Protein AF-A0A6P0NC32-F1 (afdb_monomer)

pLDDT: mean 87.85, std 11.28, range [32.69, 97.44]

Secondary structure (DSSP, 8-state):
-----HHHHTT--TT--HHHHHHHHHHHHHHH-TTS-STT--HHHHHHHHHHHHHHSSHHHHHHHHHHHHHHHHHHHHHHHHHHHHHHHHHHHHHHHHHHHHHHHHHHHIIIIIHHHHHHHHHHHTTHHHHHHHHHH-TT-HHHHHHHHHHHHHHHHHHHHHHHHHTTSPPPGGGHHHHHHHHHHHHHHHHHHHHHHHHHHTT-----

Structure (mmCIF, N/CA/C/O backbone):
data_AF-A0A6P0NC32-F1
#
_entry.id   AF-A0A6P0NC32-F1
#
loop_
_atom_site.group_PDB
_atom_site.id
_atom_site.type_symbol
_atom_site.label_atom_id
_atom_site.label_alt_id
_atom_site.label_comp_id
_atom_site.label_asym_id
_atom_site.label_entity_id
_atom_site.label_seq_id
_atom_site.pdbx_PDB_ins_code
_atom_site.Cartn_x
_atom_site.Cartn_y
_atom_site.Cartn_z
_atom_site.occupancy
_atom_site.B_iso_or_equiv
_atom_site.auth_seq_id
_atom_site.auth_comp_id
_atom_site.auth_asym_id
_atom_site.auth_atom_id
_atom_site.pdbx_PDB_model_num
ATOM 1 N N . MET A 1 1 ? -25.858 7.854 42.011 1.00 32.69 1 MET A N 1
ATOM 2 C CA . MET A 1 1 ? -26.405 7.399 43.305 1.00 32.69 1 MET A CA 1
ATOM 3 C C . MET A 1 1 ? -26.522 5.893 43.208 1.00 32.69 1 MET A C 1
ATOM 5 O O . MET A 1 1 ? -26.995 5.434 42.179 1.00 32.69 1 MET A O 1
ATOM 9 N N . SER A 1 2 ? -25.942 5.134 44.140 1.00 35.12 2 SER A N 1
ATOM 10 C CA . SER A 1 2 ? -25.911 3.674 44.015 1.00 35.12 2 SER A CA 1
ATOM 11 C C . SER A 1 2 ? -27.333 3.134 44.126 1.00 35.12 2 SER A C 1
ATOM 13 O O . SER A 1 2 ? -27.935 3.240 45.194 1.00 35.12 2 SER A O 1
ATOM 15 N N . ASP A 1 3 ? -27.859 2.563 43.043 1.00 49.50 3 ASP A N 1
ATOM 16 C CA . ASP A 1 3 ? -29.072 1.743 43.075 1.00 49.50 3 ASP A CA 1
ATOM 17 C C . ASP A 1 3 ? -28.758 0.455 43.845 1.00 49.50 3 ASP A C 1
ATOM 19 O O . ASP A 1 3 ? -28.533 -0.617 43.283 1.00 49.50 3 ASP A O 1
ATOM 23 N N . SER A 1 4 ? -28.646 0.589 45.165 1.00 62.03 4 SER A N 1
ATOM 24 C CA . SER A 1 4 ? -28.418 -0.517 46.079 1.00 62.03 4 SER A CA 1
ATOM 25 C C . SER A 1 4 ? -29.657 -1.399 46.055 1.00 62.03 4 SER A C 1
ATOM 27 O O . SER A 1 4 ? -30.745 -1.005 46.474 1.00 62.03 4 SER A O 1
ATOM 29 N N . ASN A 1 5 ? -29.489 -2.605 45.526 1.00 86.00 5 ASN A N 1
ATOM 30 C CA . ASN A 1 5 ? -30.523 -3.630 45.499 1.00 86.00 5 ASN A CA 1
ATOM 31 C C . ASN A 1 5 ? -30.964 -3.961 46.940 1.00 86.00 5 ASN A C 1
ATOM 33 O O . ASN A 1 5 ? -30.108 -4.073 47.812 1.00 86.00 5 ASN A O 1
ATOM 37 N N . HIS A 1 6 ? -32.256 -4.199 47.202 1.00 90.94 6 HIS A N 1
ATOM 38 C CA . HIS A 1 6 ? -32.744 -4.573 48.539 1.00 90.94 6 HIS A CA 1
ATOM 39 C C . HIS A 1 6 ? -32.005 -5.788 49.127 1.00 90.94 6 HIS A C 1
ATOM 41 O O . HIS A 1 6 ? -31.781 -5.850 50.336 1.00 90.94 6 HIS A O 1
ATOM 47 N N . TYR A 1 7 ? -31.563 -6.723 48.279 1.00 92.88 7 TYR A N 1
ATOM 48 C CA . TYR A 1 7 ? -30.723 -7.848 48.700 1.00 92.88 7 TYR A CA 1
ATOM 49 C C . TYR A 1 7 ? -29.328 -7.398 49.162 1.00 92.88 7 TYR A C 1
ATOM 51 O O . TYR A 1 7 ? -28.837 -7.877 50.178 1.00 92.88 7 TYR A O 1
ATOM 59 N N . GLN A 1 8 ? -28.714 -6.432 48.471 1.00 92.19 8 GLN A N 1
ATOM 60 C CA . GLN A 1 8 ? -27.430 -5.841 48.872 1.00 92.19 8 GLN A CA 1
ATOM 61 C C . GLN A 1 8 ? -27.578 -4.992 50.140 1.00 92.19 8 GLN A C 1
ATOM 63 O O . GLN A 1 8 ? -26.720 -5.049 51.012 1.00 92.19 8 GLN A O 1
ATOM 68 N N . THR A 1 9 ? -28.684 -4.255 50.284 1.00 92.25 9 THR A N 1
ATOM 69 C CA . THR A 1 9 ? -28.994 -3.472 51.491 1.00 92.25 9 THR A CA 1
ATOM 70 C C . THR A 1 9 ? -29.139 -4.353 52.732 1.00 92.25 9 THR A C 1
ATOM 72 O O . THR A 1 9 ? -28.713 -3.961 53.815 1.00 92.25 9 THR A O 1
ATOM 75 N N . LEU A 1 10 ? -29.722 -5.548 52.586 1.00 92.75 10 LEU A N 1
ATOM 76 C CA . LEU A 1 10 ? -29.801 -6.540 53.662 1.00 92.75 10 LEU A CA 1
ATOM 77 C C . LEU A 1 10 ? -28.565 -7.445 53.759 1.00 92.75 10 LEU A C 1
ATOM 79 O O . LEU A 1 10 ? -28.517 -8.278 54.660 1.00 92.75 10 LEU A O 1
ATOM 83 N N . ASP A 1 11 ? -27.578 -7.275 52.878 1.00 91.75 11 ASP A N 1
ATOM 84 C CA . ASP A 1 11 ? -26.374 -8.106 52.805 1.00 91.75 11 ASP A CA 1
ATOM 85 C C . ASP A 1 11 ? -26.703 -9.611 52.717 1.00 91.75 11 ASP A C 1
ATOM 87 O O . ASP A 1 11 ? -26.240 -10.445 53.499 1.00 91.75 11 ASP A O 1
ATOM 91 N N . VAL A 1 12 ? -27.599 -9.951 51.788 1.00 93.88 12 VAL A N 1
ATOM 92 C CA . VAL A 1 12 ? -28.071 -11.317 51.539 1.00 93.88 12 VAL A CA 1
ATOM 93 C C . VAL A 1 12 ? -28.041 -11.650 50.052 1.00 93.88 12 VAL A C 1
ATOM 95 O O . VAL A 1 12 ? -28.160 -10.784 49.185 1.00 93.88 12 VAL A O 1
ATOM 98 N N . HIS A 1 13 ? -27.926 -12.940 49.743 1.00 91.50 13 HIS A N 1
ATOM 99 C CA . HIS A 1 13 ? -28.007 -13.410 48.364 1.00 91.50 13 HIS A CA 1
ATOM 100 C C . HIS A 1 13 ? -29.439 -13.239 47.807 1.00 91.50 13 HIS A C 1
ATOM 102 O O . HIS A 1 13 ? -30.401 -13.442 48.550 1.00 91.50 13 HIS A O 1
ATOM 108 N N . PRO A 1 14 ? -29.635 -12.973 46.499 1.00 88.38 14 PRO A N 1
ATOM 109 C CA .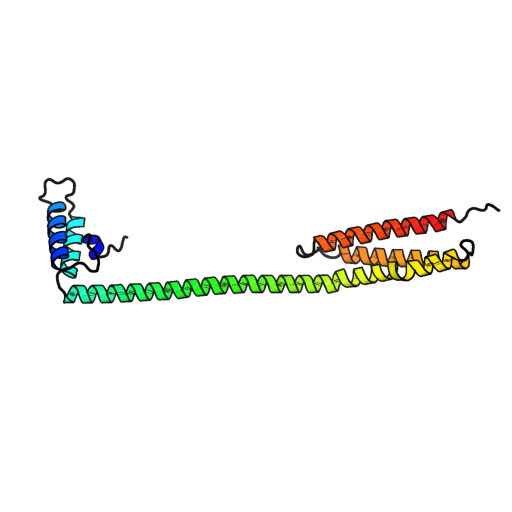 PRO A 1 14 ? -30.966 -12.953 45.871 1.00 88.38 14 PRO A CA 1
ATOM 110 C C . PRO A 1 14 ? -31.787 -14.240 46.061 1.00 88.38 14 PRO A C 1
ATOM 112 O O . PRO A 1 14 ? -33.016 -14.218 46.025 1.00 88.38 14 PRO A O 1
ATOM 115 N N . HIS A 1 15 ? -31.109 -15.365 46.309 1.00 88.75 15 HIS A N 1
ATOM 116 C CA . HIS A 1 15 ? -31.720 -16.669 46.609 1.00 88.75 15 HIS A CA 1
ATOM 117 C C . HIS A 1 15 ? -31.871 -16.959 48.110 1.00 88.75 15 HIS A C 1
ATOM 119 O O . HIS A 1 15 ? -32.223 -18.077 48.472 1.00 88.75 15 HIS A O 1
ATOM 125 N N . ALA A 1 16 ? -31.631 -15.978 48.985 1.00 91.69 16 ALA A N 1
ATOM 126 C CA . ALA A 1 16 ? -31.762 -16.155 50.426 1.00 91.69 16 ALA A CA 1
ATOM 127 C C . ALA A 1 16 ? -33.192 -16.552 50.815 1.00 91.69 16 ALA A C 1
ATOM 129 O O . ALA A 1 16 ? -34.184 -16.063 50.259 1.00 91.69 16 ALA A O 1
ATOM 130 N N . THR A 1 17 ? -33.298 -17.432 51.797 1.00 93.12 17 THR A N 1
ATOM 131 C CA . THR A 1 17 ? -34.558 -17.869 52.392 1.00 93.12 17 THR A CA 1
ATOM 132 C C . THR A 1 17 ? -35.173 -16.760 53.246 1.00 93.12 17 THR A C 1
ATOM 134 O O . THR A 1 17 ? -34.499 -15.839 53.713 1.00 93.12 17 THR A O 1
ATOM 137 N N . THR A 1 18 ? -36.476 -16.848 53.518 1.00 90.94 18 THR A N 1
ATOM 138 C CA . THR A 1 18 ? -37.168 -15.894 54.403 1.00 90.94 18 THR A CA 1
ATOM 139 C C . THR A 1 18 ? -36.556 -15.860 55.808 1.00 90.94 18 THR A C 1
ATOM 141 O O . THR A 1 18 ? -36.544 -14.813 56.458 1.00 90.94 18 THR A O 1
ATOM 144 N N . LEU A 1 19 ? -36.015 -16.992 56.276 1.00 92.12 19 LEU A N 1
ATOM 145 C CA . LEU A 1 19 ? -35.345 -17.091 57.570 1.00 92.12 19 LEU A CA 1
ATOM 146 C C . LEU A 1 19 ? -34.040 -16.283 57.586 1.00 92.12 19 LEU A C 1
ATOM 148 O O . LEU A 1 19 ? -33.824 -15.503 58.512 1.00 92.12 19 LEU A O 1
ATOM 152 N N . GLU A 1 20 ? -33.221 -16.411 56.544 1.00 93.12 20 GLU A N 1
ATOM 153 C CA . GLU A 1 20 ? -31.968 -15.661 56.388 1.00 93.12 20 GLU A CA 1
ATOM 154 C C . GLU A 1 20 ? -32.224 -14.156 56.256 1.00 93.12 20 GLU A C 1
ATOM 156 O O . GLU A 1 20 ? -31.571 -13.363 56.929 1.00 93.12 20 GLU A O 1
ATOM 161 N N . ILE A 1 21 ? -33.239 -13.755 55.483 1.00 94.75 21 ILE A N 1
ATOM 162 C CA . ILE A 1 21 ? -33.660 -12.348 55.351 1.00 94.75 21 ILE A CA 1
ATOM 163 C C . ILE A 1 21 ? -34.062 -11.772 56.717 1.00 94.75 21 ILE A C 1
ATOM 165 O O . ILE A 1 21 ? -33.651 -10.673 57.091 1.00 94.75 21 ILE A O 1
ATOM 169 N N . LYS A 1 22 ? -34.829 -12.533 57.508 1.00 93.75 22 LYS A N 1
ATOM 170 C CA . LYS A 1 22 ? -35.256 -12.126 58.855 1.00 93.75 22 LYS A CA 1
ATOM 171 C C . LYS A 1 22 ? -34.089 -12.040 59.838 1.00 93.75 22 LYS A C 1
ATOM 173 O O . LYS A 1 22 ? -34.065 -11.145 60.685 1.00 93.75 22 LYS A O 1
ATOM 178 N N . GLN A 1 23 ? -33.129 -12.958 59.752 1.00 94.75 23 GLN A N 1
ATOM 179 C CA . GLN A 1 23 ? -31.919 -12.929 60.574 1.00 94.75 23 GLN A CA 1
ATOM 180 C C . GLN A 1 23 ? -31.023 -11.738 60.217 1.00 94.75 23 GLN A C 1
ATOM 182 O O . GLN A 1 23 ? -30.575 -11.024 61.117 1.00 94.75 23 GLN A O 1
ATOM 187 N N . ALA A 1 24 ? -30.816 -11.484 58.924 1.00 94.31 24 ALA A N 1
ATOM 188 C CA . ALA A 1 24 ? -30.037 -10.357 58.432 1.00 94.31 24 ALA A CA 1
ATOM 189 C C . ALA A 1 24 ? -30.650 -9.018 58.859 1.00 94.31 24 ALA A C 1
ATOM 191 O O . ALA A 1 24 ? -29.948 -8.181 59.428 1.00 94.31 24 ALA A O 1
ATOM 192 N N . TYR A 1 25 ? -31.971 -8.864 58.719 1.00 95.31 25 TYR A N 1
ATOM 193 C CA . TYR A 1 25 ? -32.696 -7.695 59.213 1.00 95.31 25 TYR A CA 1
ATOM 194 C C . TYR A 1 25 ? -32.463 -7.459 60.708 1.00 95.31 25 TYR A C 1
ATOM 196 O O . TYR A 1 25 ? -32.070 -6.369 61.099 1.00 95.31 25 TYR A O 1
ATOM 204 N N . ARG A 1 26 ? -32.626 -8.483 61.559 1.00 93.44 26 ARG A N 1
ATOM 205 C CA . ARG A 1 26 ? -32.414 -8.348 63.014 1.00 93.44 26 ARG A CA 1
ATOM 206 C C . ARG A 1 26 ? -30.986 -7.924 63.360 1.00 93.44 26 ARG A C 1
ATOM 208 O O . ARG A 1 26 ? -30.787 -7.096 64.248 1.00 93.44 26 ARG A O 1
ATOM 215 N N . ARG A 1 27 ? -29.997 -8.488 62.661 1.00 92.88 27 ARG A N 1
ATOM 216 C CA . ARG A 1 27 ? -28.577 -8.164 62.840 1.00 92.88 27 ARG A CA 1
ATOM 217 C C . ARG A 1 27 ? -28.284 -6.712 62.463 1.00 92.88 27 ARG A C 1
ATOM 219 O O . ARG A 1 27 ? -27.646 -6.006 63.241 1.00 92.88 27 ARG A O 1
ATOM 226 N N . LEU A 1 28 ? -28.754 -6.273 61.297 1.00 91.88 28 LEU A N 1
ATOM 227 C CA . LEU A 1 28 ? -28.534 -4.916 60.793 1.00 91.88 28 LEU A CA 1
ATOM 228 C C . LEU A 1 28 ? -29.338 -3.887 61.592 1.00 91.88 28 LEU A C 1
ATOM 230 O O . LEU A 1 28 ? -28.798 -2.842 61.941 1.00 91.88 28 LEU A O 1
ATOM 234 N N . ALA A 1 29 ? -30.568 -4.217 61.986 1.00 90.62 29 ALA A N 1
ATOM 235 C CA . ALA A 1 29 ? -31.398 -3.353 62.811 1.00 90.62 29 ALA A CA 1
ATOM 236 C C . ALA A 1 29 ? -30.748 -3.062 64.165 1.00 90.62 29 ALA A C 1
ATOM 238 O O . ALA A 1 29 ? -30.647 -1.908 64.554 1.00 90.62 29 ALA A O 1
ATOM 239 N N . LYS A 1 30 ? -30.208 -4.083 64.844 1.00 88.50 30 LYS A N 1
ATOM 240 C CA . LYS A 1 30 ? -29.476 -3.903 66.109 1.00 88.50 30 LYS A CA 1
ATOM 241 C C . LYS A 1 30 ? -28.192 -3.080 65.945 1.00 88.50 30 LYS A C 1
ATOM 243 O O . LYS A 1 30 ? -27.790 -2.373 66.867 1.00 88.50 30 LYS A O 1
ATOM 248 N N . ARG A 1 31 ? -27.534 -3.196 64.788 1.00 87.06 31 ARG A N 1
ATOM 249 C CA . ARG A 1 31 ? -26.293 -2.476 64.479 1.00 87.06 31 ARG A CA 1
ATOM 250 C C . ARG A 1 31 ? -26.544 -0.987 64.220 1.00 87.06 31 ARG A C 1
ATOM 252 O O . ARG A 1 31 ? -25.794 -0.169 64.733 1.00 87.06 31 ARG A O 1
ATOM 259 N N . PHE A 1 32 ? -27.596 -0.662 63.469 1.00 88.88 32 PHE A N 1
ATOM 260 C CA . PHE A 1 32 ? -27.894 0.704 63.028 1.00 88.88 32 PHE A CA 1
ATOM 261 C C . PHE A 1 32 ? -28.925 1.442 63.899 1.00 88.88 32 PHE A C 1
ATOM 263 O O . PHE A 1 32 ? -29.202 2.607 63.629 1.00 88.88 32 PHE A O 1
ATOM 270 N N . HIS A 1 33 ? -29.499 0.801 64.925 1.00 84.25 33 HIS A N 1
ATOM 271 C CA . HIS A 1 33 ? -30.513 1.421 65.782 1.00 84.25 33 HIS A CA 1
ATOM 272 C C . HIS A 1 33 ? -29.978 2.697 66.463 1.00 84.25 33 HIS A C 1
ATOM 274 O O . HIS A 1 33 ? -28.892 2.642 67.044 1.00 84.25 33 HIS A O 1
ATOM 280 N N . PRO A 1 34 ? -30.737 3.812 66.468 1.00 80.56 34 PRO A N 1
ATOM 281 C CA . PRO A 1 34 ? -30.288 5.089 67.040 1.00 80.56 34 PRO A CA 1
ATOM 282 C C . PRO A 1 34 ? -30.061 5.033 68.558 1.00 80.56 34 PRO A C 1
ATOM 284 O O . PRO A 1 34 ? -29.284 5.810 69.092 1.00 80.56 34 PRO A O 1
ATOM 287 N N . ASP A 1 35 ? -30.706 4.083 69.239 1.00 80.56 35 ASP A N 1
ATOM 288 C CA . ASP A 1 35 ? -30.553 3.824 70.683 1.00 80.56 35 ASP A CA 1
ATOM 289 C C . ASP A 1 35 ? -29.401 2.844 71.008 1.00 80.56 35 ASP A C 1
ATOM 291 O O . ASP A 1 35 ? -29.254 2.354 72.124 1.00 80.56 35 ASP A O 1
ATOM 295 N N . SER A 1 36 ? -28.601 2.467 70.008 1.00 75.19 36 SER A N 1
ATOM 296 C CA . SER A 1 36 ? -27.418 1.630 70.204 1.00 75.19 36 SER A CA 1
ATOM 297 C C . SER A 1 36 ? -26.220 2.532 70.501 1.00 75.19 36 SER A C 1
ATOM 299 O O . SER A 1 36 ? -25.880 3.374 69.676 1.00 75.19 36 SER A O 1
ATOM 301 N N . ASN A 1 37 ? -25.506 2.317 71.615 1.00 66.88 37 ASN A N 1
ATOM 302 C CA . ASN A 1 37 ? -24.218 2.978 71.923 1.00 66.88 37 ASN A CA 1
ATOM 303 C C . ASN A 1 37 ? -23.068 2.496 71.001 1.00 66.88 37 ASN A C 1
ATOM 305 O O . ASN A 1 37 ? -21.925 2.330 71.427 1.00 66.88 37 ASN A O 1
ATOM 309 N N . SER A 1 38 ? -23.374 2.191 69.739 1.00 72.81 38 SER A N 1
ATOM 310 C CA . SER A 1 38 ? -22.436 1.698 68.742 1.00 72.81 38 SER A CA 1
ATOM 311 C C . SER A 1 38 ? -21.953 2.851 67.861 1.00 72.81 38 SER A C 1
ATOM 313 O O . SER A 1 38 ? -22.783 3.611 67.366 1.00 72.81 38 SER A O 1
ATOM 315 N N . PRO A 1 39 ? -20.652 2.922 67.524 1.00 74.06 39 PRO A N 1
ATOM 316 C CA . PRO A 1 39 ? -20.139 3.879 66.536 1.00 74.06 39 PRO A CA 1
ATOM 317 C C . PRO A 1 39 ? -20.703 3.653 65.121 1.00 74.06 39 PRO A C 1
ATOM 319 O O . PRO A 1 39 ? -20.395 4.404 64.205 1.00 74.06 39 PRO A O 1
ATOM 322 N N . THR A 1 40 ? -21.497 2.594 64.929 1.00 76.44 40 THR A N 1
ATOM 323 C CA . THR A 1 40 ? -22.160 2.262 63.666 1.00 76.44 40 THR A CA 1
ATOM 324 C C . THR A 1 40 ? -23.638 2.644 63.621 1.00 76.44 40 THR A C 1
ATOM 326 O O . THR A 1 40 ? -24.275 2.317 62.630 1.00 76.44 40 THR A O 1
ATOM 329 N N . ALA A 1 41 ? -24.190 3.312 64.642 1.00 80.38 41 ALA A N 1
ATOM 330 C CA . ALA A 1 41 ? -25.562 3.819 64.603 1.00 80.38 41 ALA A CA 1
ATOM 331 C C . ALA A 1 41 ? -25.737 4.816 63.442 1.00 80.38 41 ALA A C 1
ATOM 333 O O . ALA A 1 41 ? -24.959 5.758 63.302 1.00 80.38 41 ALA A O 1
ATOM 334 N N . ASP A 1 42 ? -26.734 4.581 62.587 1.00 87.12 42 ASP A N 1
ATOM 335 C CA . ASP A 1 42 ? -26.929 5.336 61.346 1.00 87.12 42 ASP A CA 1
ATOM 336 C C . ASP A 1 42 ? -28.414 5.309 60.958 1.00 87.12 42 ASP A C 1
ATOM 338 O O . ASP A 1 42 ? -28.952 4.286 60.512 1.00 87.12 42 ASP A O 1
ATOM 342 N N . THR A 1 43 ? -29.079 6.450 61.157 1.00 85.75 43 THR A N 1
ATOM 343 C CA . THR A 1 43 ? -30.516 6.619 60.910 1.00 85.75 43 THR A CA 1
ATOM 344 C C . THR A 1 43 ? -30.872 6.440 59.431 1.00 85.75 43 THR A C 1
ATOM 346 O O . THR A 1 43 ? -31.937 5.916 59.108 1.00 85.75 43 THR A O 1
ATOM 349 N N . GLU A 1 44 ? -29.991 6.814 58.506 1.00 86.38 44 GLU A N 1
ATOM 350 C CA . GLU A 1 44 ? -30.263 6.671 57.073 1.00 86.38 44 GLU A CA 1
ATOM 351 C C . GLU A 1 44 ? -30.174 5.204 56.648 1.00 86.38 44 GLU A C 1
ATOM 353 O O . GLU A 1 44 ? -31.037 4.700 55.921 1.00 86.38 44 GLU A O 1
ATOM 358 N N . LYS A 1 45 ? -29.183 4.469 57.166 1.00 86.56 45 LYS A N 1
ATOM 359 C CA . LYS A 1 45 ? -29.044 3.034 56.881 1.00 86.56 45 LYS A CA 1
ATOM 360 C C . LYS A 1 45 ? -30.168 2.204 57.472 1.00 86.56 45 LYS A C 1
ATOM 362 O O . LYS A 1 45 ? -30.636 1.285 56.803 1.00 86.56 45 LYS A O 1
ATOM 367 N N . ILE A 1 46 ? -30.636 2.507 58.685 1.00 89.75 46 ILE A N 1
ATOM 368 C CA . ILE A 1 46 ? -31.768 1.766 59.259 1.00 89.75 46 ILE A CA 1
ATOM 369 C C . ILE A 1 46 ? -33.051 1.984 58.448 1.00 89.75 46 ILE A C 1
ATOM 371 O O . ILE A 1 46 ? -33.796 1.030 58.233 1.00 89.75 46 ILE A O 1
ATOM 375 N N . ILE A 1 47 ? -33.276 3.192 57.916 1.00 89.69 47 ILE A N 1
ATOM 376 C CA . ILE A 1 47 ? -34.407 3.469 57.018 1.00 89.69 47 I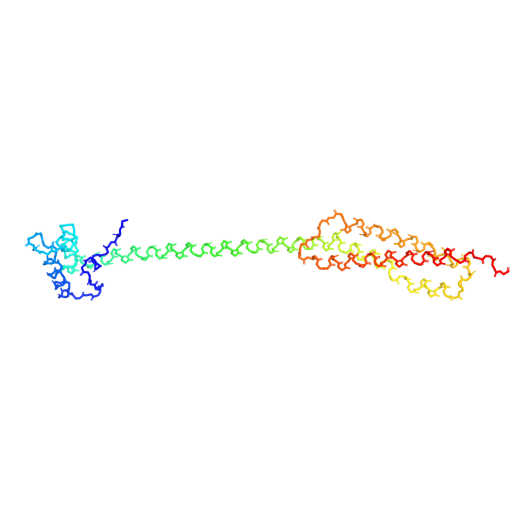LE A CA 1
ATOM 377 C C . ILE A 1 47 ? -34.313 2.598 55.756 1.00 89.69 47 ILE A C 1
ATOM 379 O O . ILE A 1 47 ? -35.296 1.959 55.377 1.00 89.69 47 ILE A O 1
ATOM 383 N N . GLN A 1 48 ? -33.129 2.495 55.144 1.00 90.75 48 GLN A N 1
ATOM 384 C CA . GLN A 1 48 ? -32.910 1.644 53.967 1.00 90.75 48 GLN A CA 1
ATOM 385 C C . GLN A 1 48 ? -33.099 0.149 54.276 1.00 90.75 48 GLN A C 1
ATOM 387 O O . GLN A 1 48 ? -33.727 -0.571 53.499 1.00 90.75 48 GLN A O 1
ATOM 392 N N . VAL A 1 49 ? -32.596 -0.322 55.421 1.00 92.88 49 VAL A N 1
ATOM 393 C CA . VAL A 1 49 ? -32.745 -1.708 55.900 1.00 92.88 49 VAL A CA 1
ATOM 394 C C . VAL A 1 49 ? -34.216 -2.050 56.145 1.00 92.88 49 VAL A C 1
ATOM 396 O O . VAL A 1 49 ? -34.673 -3.119 55.735 1.00 92.88 49 VAL A O 1
ATOM 399 N N . ASN A 1 50 ? -34.973 -1.139 56.761 1.00 92.56 50 ASN A N 1
ATOM 400 C CA . ASN A 1 50 ? -36.407 -1.302 56.992 1.00 92.56 50 ASN A CA 1
ATOM 401 C C . ASN A 1 50 ? -37.170 -1.394 55.667 1.00 92.56 50 ASN A C 1
ATOM 403 O O . ASN A 1 50 ? -37.938 -2.336 55.478 1.00 92.56 50 ASN A O 1
ATOM 407 N N . ALA A 1 51 ? -36.905 -0.478 54.731 1.00 91.50 51 ALA A N 1
ATOM 408 C CA . ALA A 1 51 ? -37.531 -0.479 53.410 1.00 91.50 51 ALA A CA 1
ATOM 409 C C . ALA A 1 51 ? -37.222 -1.767 52.621 1.00 91.50 51 ALA A C 1
ATOM 411 O O . ALA A 1 51 ? -38.118 -2.376 52.034 1.00 91.50 51 ALA A O 1
ATOM 412 N N . ALA A 1 52 ? -35.970 -2.237 52.654 1.00 93.25 52 ALA A N 1
ATOM 413 C CA . ALA A 1 52 ? -35.572 -3.484 52.006 1.00 93.25 52 ALA A CA 1
ATOM 414 C C . ALA A 1 52 ? -36.266 -4.708 52.627 1.00 93.25 52 ALA A C 1
ATOM 416 O O . ALA A 1 52 ? -36.756 -5.581 51.907 1.00 93.25 52 ALA A O 1
ATOM 417 N N . TYR A 1 53 ? -36.365 -4.769 53.957 1.00 94.62 53 TYR A N 1
ATOM 418 C CA . TYR A 1 53 ? -37.068 -5.851 54.646 1.00 94.62 53 TYR A CA 1
ATOM 419 C C . TYR A 1 53 ? -38.575 -5.840 54.366 1.00 94.62 53 TYR A C 1
ATOM 421 O O . TYR A 1 53 ? -39.171 -6.900 54.183 1.00 94.62 53 TYR A O 1
ATOM 429 N N . GLU A 1 54 ? -39.199 -4.668 54.267 1.00 93.06 54 GLU A N 1
ATOM 430 C CA . GLU A 1 54 ? -40.624 -4.530 53.955 1.00 93.06 54 GLU A CA 1
ATOM 431 C C . GLU A 1 54 ? -40.990 -5.175 52.607 1.00 93.06 54 GLU A C 1
ATOM 433 O O . GLU A 1 54 ? -42.034 -5.817 52.464 1.00 93.06 54 GLU A O 1
ATOM 438 N N . VAL A 1 55 ? -40.095 -5.043 51.626 1.00 92.38 55 VAL A N 1
ATOM 439 C CA . VAL A 1 55 ? -40.254 -5.610 50.283 1.00 92.38 55 VAL A CA 1
ATOM 440 C C . VAL A 1 55 ? -39.887 -7.096 50.246 1.00 92.38 55 VAL A C 1
ATOM 442 O O . VAL A 1 55 ? -40.622 -7.884 49.654 1.00 92.38 55 VAL A O 1
ATOM 445 N N . LEU A 1 56 ? -38.785 -7.499 50.889 1.00 93.69 56 LEU A N 1
ATOM 446 C CA . LEU A 1 56 ? -38.245 -8.863 50.786 1.00 93.69 56 LEU A CA 1
ATOM 447 C C . LEU A 1 56 ? -38.866 -9.877 51.760 1.00 93.69 56 LEU A C 1
ATOM 449 O O . LEU A 1 56 ? -38.767 -11.083 51.528 1.00 93.69 56 LEU A O 1
ATOM 453 N N . SER A 1 57 ? -39.496 -9.422 52.845 1.00 91.81 57 SER A N 1
ATOM 454 C CA . SER A 1 57 ? -40.100 -10.305 53.856 1.00 91.81 57 SER A CA 1
ATOM 455 C C . SER A 1 57 ? -41.415 -10.947 53.405 1.00 91.81 57 SER A C 1
ATOM 457 O O . SER A 1 57 ? -41.739 -12.049 53.850 1.00 91.81 57 SER A O 1
ATOM 459 N N . ASN A 1 58 ? -42.165 -10.286 52.517 1.00 92.38 58 ASN A N 1
ATOM 460 C CA . ASN A 1 58 ? -43.430 -10.786 51.989 1.00 92.38 58 ASN A CA 1
ATOM 461 C C . ASN A 1 58 ? -43.209 -11.493 50.631 1.00 92.38 58 ASN A C 1
ATOM 463 O O . ASN A 1 58 ? -42.692 -10.860 49.708 1.00 92.38 58 ASN A O 1
ATOM 467 N N . PRO A 1 59 ? -43.635 -12.763 50.463 1.00 90.50 59 PRO A N 1
ATOM 468 C CA . PRO A 1 59 ? -43.437 -13.516 49.221 1.00 90.50 59 PRO A CA 1
ATOM 469 C C . PRO A 1 59 ? -44.012 -12.856 47.956 1.00 90.50 59 PRO A C 1
ATOM 471 O O . PRO A 1 59 ? -43.360 -12.878 46.913 1.00 90.50 59 PRO A O 1
ATOM 474 N N . GLU A 1 60 ? -45.197 -12.245 48.036 1.00 92.25 60 GLU A N 1
ATOM 475 C CA . GLU A 1 60 ? -45.861 -11.568 46.908 1.00 92.25 60 GLU A CA 1
ATOM 476 C C . GLU A 1 60 ? -45.095 -10.302 46.492 1.00 92.25 60 GLU A C 1
ATOM 478 O O . GLU A 1 60 ? -44.831 -10.065 45.306 1.00 92.25 60 GLU A O 1
ATOM 483 N N . ARG A 1 61 ? -44.670 -9.502 47.482 1.00 91.88 61 ARG A N 1
ATOM 484 C CA . ARG A 1 61 ? -43.888 -8.275 47.250 1.00 91.88 61 ARG A CA 1
ATOM 485 C C . ARG A 1 61 ? -42.500 -8.589 46.706 1.00 91.88 61 ARG A C 1
ATOM 487 O O . ARG A 1 61 ? -42.074 -7.942 45.751 1.00 91.88 61 ARG A O 1
ATOM 494 N N . ARG A 1 62 ? -41.839 -9.614 47.250 1.00 93.00 62 ARG A N 1
ATOM 495 C CA . ARG A 1 62 ? -40.545 -10.108 46.768 1.00 93.00 62 ARG A CA 1
ATOM 496 C C . ARG A 1 62 ? -40.643 -10.587 45.323 1.00 93.00 62 ARG A C 1
ATOM 498 O O . ARG A 1 62 ? -39.851 -10.156 44.495 1.00 93.00 62 ARG A O 1
ATOM 505 N N . ARG A 1 63 ? -41.659 -11.392 44.993 1.00 91.56 63 ARG A N 1
ATOM 506 C CA . ARG A 1 63 ? -41.891 -11.859 43.618 1.00 91.56 63 ARG A CA 1
ATOM 507 C C . ARG A 1 63 ? -42.073 -10.690 42.650 1.00 91.56 63 ARG A C 1
ATOM 509 O O . ARG A 1 63 ? -41.454 -10.671 41.592 1.00 91.56 63 ARG A O 1
ATOM 516 N N . SER A 1 64 ? -42.887 -9.706 43.026 1.00 91.69 64 SER A N 1
ATOM 517 C CA . SER A 1 64 ? -43.126 -8.510 42.207 1.00 91.69 64 SER A CA 1
ATOM 518 C C . SER A 1 64 ? -41.857 -7.669 42.021 1.00 91.69 64 SER A C 1
ATOM 520 O O . SER A 1 64 ? -41.616 -7.130 40.940 1.00 91.69 64 SER A O 1
ATOM 522 N N . TYR A 1 65 ? -41.035 -7.558 43.067 1.00 90.88 65 TYR A N 1
ATOM 523 C CA . TYR A 1 65 ? -39.737 -6.888 43.020 1.00 90.88 65 TYR A CA 1
ATOM 524 C C . TYR A 1 65 ? -38.760 -7.605 42.078 1.00 90.88 65 TYR A C 1
ATOM 526 O O . TYR A 1 65 ? -38.194 -6.972 41.186 1.00 90.88 65 TYR A O 1
ATOM 534 N N . ASP A 1 66 ? -38.629 -8.925 42.218 1.00 91.19 66 ASP A N 1
ATOM 535 C CA . ASP A 1 66 ? -37.740 -9.753 41.399 1.00 91.19 66 ASP A CA 1
ATOM 536 C C . ASP A 1 66 ? -38.139 -9.719 39.915 1.00 91.19 66 ASP A C 1
ATOM 538 O O . ASP A 1 66 ? -37.280 -9.572 39.046 1.00 91.19 66 ASP A O 1
ATOM 542 N N . GLN A 1 67 ? -39.442 -9.773 39.614 1.00 89.69 67 GLN A N 1
ATOM 543 C CA . GLN A 1 67 ? -39.961 -9.668 38.245 1.00 89.69 67 GLN A CA 1
ATOM 544 C C . GLN A 1 67 ? -39.595 -8.334 37.587 1.00 89.69 67 GLN A C 1
ATOM 546 O O . GLN A 1 67 ? -39.082 -8.320 36.468 1.00 89.69 67 GLN A O 1
ATOM 551 N N . LYS A 1 68 ? -39.818 -7.210 38.282 1.00 88.50 68 LYS A N 1
ATOM 552 C CA . LYS A 1 68 ? -39.448 -5.882 37.769 1.00 88.50 68 LYS A CA 1
ATOM 553 C C . LYS A 1 68 ? -37.944 -5.788 37.541 1.00 88.50 68 LYS A C 1
ATOM 555 O O . LYS A 1 68 ? -37.513 -5.332 36.487 1.00 88.50 68 LYS A O 1
ATOM 560 N N . ARG A 1 69 ? -37.146 -6.250 38.507 1.00 88.38 69 ARG A N 1
ATOM 561 C CA . ARG A 1 69 ? -35.684 -6.229 38.425 1.00 88.38 69 ARG A CA 1
ATOM 562 C C . ARG A 1 69 ? -35.164 -7.023 37.225 1.00 88.38 69 ARG A C 1
ATOM 564 O O . ARG A 1 69 ? -34.317 -6.511 36.500 1.00 88.38 69 ARG A O 1
ATOM 571 N N . ASN A 1 70 ? -35.689 -8.225 36.992 1.00 86.75 70 ASN A N 1
ATOM 572 C CA . ASN A 1 70 ? -35.299 -9.044 35.844 1.00 86.75 70 ASN A CA 1
ATOM 573 C C . ASN A 1 70 ? -35.689 -8.378 34.519 1.00 86.75 70 ASN A C 1
ATOM 575 O O . ASN A 1 70 ? -34.856 -8.293 33.628 1.00 86.75 70 ASN A O 1
ATOM 579 N N . TYR A 1 71 ? -36.892 -7.804 34.422 1.00 85.50 71 TYR A N 1
ATOM 580 C CA . TYR A 1 71 ? -37.321 -7.077 33.222 1.00 85.50 71 TYR A CA 1
ATOM 581 C C . TYR A 1 71 ? -36.402 -5.888 32.883 1.00 85.50 71 TYR A C 1
ATOM 583 O O . TYR A 1 71 ? -36.025 -5.690 31.724 1.00 85.50 71 TYR A O 1
ATOM 591 N N . PHE A 1 72 ? -36.008 -5.100 33.890 1.00 83.69 72 PHE A N 1
ATOM 592 C CA . PHE A 1 72 ? -35.047 -4.010 33.700 1.00 83.69 72 PHE A CA 1
ATOM 593 C C . PHE A 1 72 ? -33.669 -4.530 33.287 1.00 83.69 72 PHE A C 1
ATOM 595 O O . PHE A 1 72 ? -33.046 -3.958 32.393 1.00 83.69 72 PHE A O 1
ATOM 602 N N . GLN A 1 73 ? -33.203 -5.617 33.902 1.00 82.19 73 GLN A N 1
ATOM 603 C CA . GLN A 1 73 ? -31.907 -6.205 33.587 1.00 82.19 73 GLN A CA 1
ATOM 604 C C . GLN A 1 73 ? -31.867 -6.771 32.161 1.00 82.19 73 GLN A C 1
ATOM 606 O O . GLN A 1 73 ? -30.950 -6.438 31.411 1.00 82.19 73 GLN A O 1
ATOM 611 N N . ASP A 1 74 ? -32.901 -7.500 31.741 1.00 82.19 74 ASP A N 1
ATOM 612 C CA . ASP A 1 74 ? -33.036 -8.004 30.372 1.00 82.19 74 ASP A CA 1
ATOM 613 C C . ASP A 1 74 ? -33.056 -6.853 29.359 1.00 82.19 74 ASP A C 1
ATOM 615 O O . ASP A 1 74 ? -32.344 -6.891 28.353 1.00 82.19 74 ASP A O 1
ATOM 619 N N . SER A 1 75 ? -33.812 -5.787 29.638 1.00 81.75 75 SER A N 1
ATOM 620 C CA . SER A 1 75 ? -33.897 -4.610 28.762 1.00 81.75 75 SER A CA 1
ATOM 621 C C . SER A 1 75 ? -32.540 -3.910 28.595 1.00 81.75 75 SER A C 1
ATOM 623 O O . SER A 1 75 ? -32.159 -3.539 27.481 1.00 81.75 75 SER A O 1
ATOM 625 N N . LEU A 1 76 ? -31.778 -3.768 29.684 1.00 80.19 76 LEU A N 1
ATOM 626 C CA . LEU A 1 76 ? -30.431 -3.192 29.665 1.00 80.19 76 LEU A CA 1
ATOM 627 C C . LEU A 1 76 ? -29.440 -4.081 28.904 1.00 80.19 76 LEU A C 1
ATOM 629 O O . LEU A 1 76 ? -28.628 -3.575 28.126 1.00 80.19 76 LEU A O 1
ATOM 633 N N . GLU A 1 77 ? -29.514 -5.401 29.078 1.00 77.12 77 GLU A N 1
ATOM 634 C CA . GLU A 1 77 ? -28.672 -6.356 28.353 1.00 77.12 77 GLU A CA 1
ATOM 635 C C . GLU A 1 77 ? -28.957 -6.353 26.847 1.00 77.12 77 GLU A C 1
ATOM 637 O O . GLU A 1 77 ? -28.021 -6.350 26.040 1.00 77.12 77 GLU A O 1
ATOM 642 N N . HIS A 1 78 ? -30.231 -6.283 26.450 1.00 76.19 78 HIS A N 1
ATOM 643 C CA . HIS A 1 78 ? -30.631 -6.186 25.045 1.00 76.19 78 HIS A CA 1
ATOM 644 C C . HIS A 1 78 ? -30.123 -4.886 24.412 1.00 76.19 78 HIS A C 1
ATOM 646 O O . HIS A 1 78 ? -29.542 -4.920 23.323 1.00 76.19 78 HIS A O 1
ATOM 652 N N . HIS A 1 79 ? -30.257 -3.758 25.114 1.00 77.44 79 HIS A N 1
ATOM 653 C CA . HIS A 1 79 ? -29.743 -2.470 24.653 1.00 77.44 79 HIS A CA 1
ATOM 654 C C . HIS A 1 79 ? -28.213 -2.486 24.498 1.00 77.44 79 HIS A C 1
ATOM 656 O O . HIS A 1 79 ? -27.684 -2.105 23.453 1.00 77.44 79 HIS A O 1
ATOM 662 N N . ASN A 1 80 ? -27.490 -3.026 25.484 1.00 77.19 80 ASN A N 1
ATOM 663 C CA . ASN A 1 80 ? -26.034 -3.171 25.414 1.00 77.19 80 ASN A CA 1
ATOM 664 C C . ASN A 1 80 ? -25.587 -4.098 24.277 1.00 77.19 80 ASN A C 1
ATOM 666 O O . ASN A 1 80 ? -24.600 -3.817 23.594 1.00 77.19 80 ASN A O 1
ATOM 670 N N . ARG A 1 81 ? -26.301 -5.202 24.028 1.00 74.38 81 ARG A N 1
ATOM 671 C CA . ARG A 1 81 ? -25.996 -6.113 22.916 1.00 74.38 81 ARG A CA 1
ATOM 672 C C . ARG A 1 81 ? -26.179 -5.421 21.561 1.00 74.38 81 ARG A C 1
ATOM 674 O O . ARG A 1 81 ? -25.325 -5.572 20.684 1.00 74.38 81 ARG A O 1
ATOM 681 N N . GLN A 1 82 ? -27.238 -4.630 21.393 1.00 76.44 82 GLN A N 1
ATOM 682 C CA . GLN A 1 82 ? -27.472 -3.844 20.176 1.00 76.44 82 GLN A CA 1
ATOM 683 C C . GLN A 1 82 ? -26.390 -2.774 19.969 1.00 76.44 82 GLN A C 1
ATOM 685 O O . GLN A 1 82 ? -25.863 -2.632 18.867 1.00 76.44 82 GLN A O 1
ATOM 690 N N . GLN A 1 83 ? -25.971 -2.078 21.028 1.00 74.00 83 GLN A N 1
ATOM 691 C CA . GLN A 1 83 ? -24.890 -1.093 20.931 1.00 74.00 83 GLN A CA 1
ATOM 692 C C . GLN A 1 83 ? -23.538 -1.733 20.582 1.00 74.00 83 GLN A C 1
ATOM 694 O O . GLN A 1 83 ? -22.830 -1.244 19.700 1.00 74.00 83 GLN A O 1
ATOM 699 N N . ARG A 1 84 ? -23.184 -2.859 21.220 1.00 73.19 84 ARG A N 1
ATOM 700 C CA . ARG A 1 84 ? -21.929 -3.585 20.947 1.00 73.19 84 ARG A CA 1
ATOM 701 C C . ARG A 1 84 ? -21.872 -4.113 19.514 1.00 73.19 84 ARG A C 1
ATOM 703 O O . ARG A 1 84 ? -20.832 -4.007 18.867 1.00 73.19 84 ARG A O 1
ATOM 710 N N . THR A 1 85 ? -22.983 -4.647 19.008 1.00 76.25 85 THR A N 1
ATOM 711 C CA . THR A 1 85 ? -23.077 -5.137 17.622 1.00 76.25 85 THR A CA 1
ATOM 712 C C . THR A 1 85 ? -23.025 -3.996 16.608 1.00 76.25 85 THR A C 1
ATOM 714 O O . THR A 1 85 ? -22.269 -4.092 15.644 1.00 76.25 85 THR A O 1
ATOM 717 N N . ALA A 1 86 ? -23.716 -2.879 16.854 1.00 76.94 86 ALA A N 1
ATOM 718 C CA . ALA A 1 86 ? -23.639 -1.693 16.000 1.00 76.94 86 ALA A CA 1
ATOM 719 C C . ALA A 1 86 ? -22.224 -1.085 15.964 1.00 76.94 86 ALA A C 1
ATOM 721 O O . ALA A 1 86 ? -21.733 -0.713 14.898 1.00 76.94 86 ALA A O 1
ATOM 722 N N . HIS A 1 87 ? -21.535 -1.020 17.107 1.00 75.69 87 HIS A N 1
ATOM 723 C CA . HIS A 1 87 ? -20.151 -0.549 17.177 1.00 75.69 87 HIS A CA 1
ATOM 724 C C . HIS A 1 87 ? -19.204 -1.468 16.388 1.00 75.69 87 HIS A C 1
ATOM 726 O O . HIS A 1 87 ? -18.437 -0.986 15.556 1.00 75.69 87 HIS A O 1
ATOM 732 N N . ALA A 1 88 ? -19.303 -2.789 16.573 1.00 78.44 88 ALA A N 1
ATOM 733 C CA . ALA A 1 88 ? -18.509 -3.760 15.817 1.00 78.44 88 ALA A CA 1
ATOM 734 C C . ALA A 1 88 ? -18.766 -3.676 14.299 1.00 78.44 88 ALA A C 1
ATOM 736 O O . ALA A 1 88 ? -17.823 -3.694 13.508 1.00 78.44 88 ALA A O 1
ATOM 737 N N . GLN A 1 89 ? -20.027 -3.510 13.885 1.00 79.62 89 GLN A N 1
ATOM 738 C CA . GLN A 1 89 ? -20.393 -3.329 12.477 1.00 79.62 89 GLN A CA 1
ATOM 739 C C . GLN A 1 89 ? -19.809 -2.040 11.883 1.00 79.62 89 GLN A C 1
ATOM 741 O O . GLN A 1 89 ? -19.274 -2.079 10.776 1.00 79.62 89 GLN A O 1
ATOM 746 N N . ARG A 1 90 ? -19.850 -0.915 12.612 1.00 80.38 90 ARG A N 1
ATOM 747 C CA . ARG A 1 90 ? -19.243 0.355 12.169 1.00 80.38 90 ARG A CA 1
ATOM 748 C C . ARG A 1 90 ? -17.730 0.234 11.998 1.00 80.38 90 ARG A C 1
ATOM 750 O O . ARG A 1 90 ? -17.207 0.662 10.972 1.00 80.38 90 ARG A O 1
ATOM 757 N N . HIS A 1 91 ? -17.038 -0.390 12.954 1.00 75.00 91 HIS A N 1
ATOM 758 C CA . HIS A 1 91 ? -15.596 -0.655 12.845 1.00 75.00 91 HIS A CA 1
ATOM 759 C C . HIS A 1 91 ? -15.269 -1.497 11.610 1.00 75.00 91 HIS A C 1
ATOM 761 O O . HIS A 1 91 ? -14.399 -1.129 10.820 1.00 75.00 91 HIS A O 1
ATOM 767 N N . TYR A 1 92 ? -16.023 -2.573 11.380 1.00 78.12 92 TYR A N 1
ATOM 768 C CA . TYR A 1 92 ? -15.833 -3.428 10.209 1.00 78.12 92 TYR A CA 1
ATOM 769 C C . TYR A 1 92 ? -16.072 -2.679 8.886 1.00 78.12 92 TYR A C 1
ATOM 771 O O . TYR A 1 92 ? -15.288 -2.799 7.942 1.00 78.12 92 TYR A O 1
ATOM 779 N N . GLN A 1 93 ? -17.123 -1.857 8.814 1.00 78.06 93 GLN A N 1
ATOM 780 C CA . G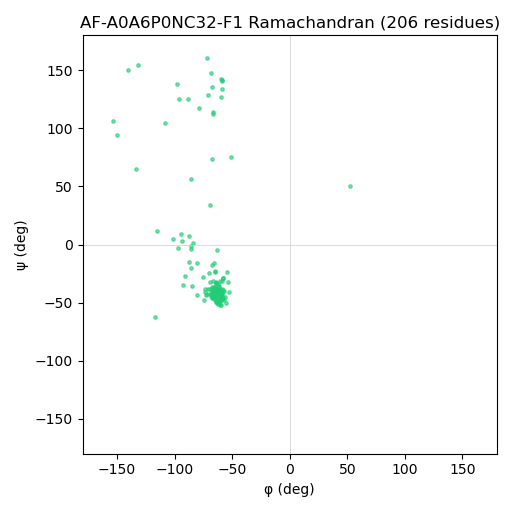LN A 1 93 ? -17.425 -1.041 7.635 1.00 78.06 93 GLN A CA 1
ATOM 781 C C . GLN A 1 93 ? -16.330 -0.005 7.351 1.00 78.06 93 GLN A C 1
ATOM 783 O O . GLN A 1 93 ? -15.909 0.120 6.200 1.00 78.06 93 GLN A O 1
ATOM 788 N N . HIS A 1 94 ? -15.823 0.687 8.377 1.00 76.56 94 HIS A N 1
ATOM 789 C CA . HIS A 1 94 ? -14.729 1.648 8.220 1.00 76.56 94 HIS A CA 1
ATOM 790 C C . HIS A 1 94 ? -13.442 0.985 7.715 1.00 76.56 94 HIS A C 1
ATOM 792 O O . HIS A 1 94 ? -12.840 1.482 6.761 1.00 76.56 94 HIS A O 1
ATOM 798 N N . HIS A 1 95 ? -13.045 -0.161 8.281 1.00 76.25 95 HIS A N 1
ATOM 799 C CA . HIS A 1 95 ? -11.866 -0.897 7.814 1.00 76.25 95 HIS A CA 1
ATOM 800 C C . HIS A 1 95 ? -12.025 -1.399 6.373 1.00 76.25 95 HIS A C 1
ATOM 802 O O . HIS A 1 95 ? -11.102 -1.258 5.570 1.00 76.25 95 HIS A O 1
ATOM 808 N N . ARG A 1 96 ? -13.210 -1.902 6.003 1.00 81.31 96 ARG A N 1
ATOM 809 C CA . ARG A 1 96 ? -13.493 -2.351 4.631 1.00 81.31 96 ARG A CA 1
ATOM 810 C C . ARG A 1 96 ? -13.464 -1.202 3.622 1.00 81.31 96 ARG A C 1
ATOM 812 O O . ARG A 1 96 ? -12.949 -1.371 2.520 1.00 81.31 96 ARG A O 1
ATOM 819 N N . GLN A 1 97 ? -14.015 -0.039 3.970 1.00 76.19 97 GLN A N 1
ATOM 820 C CA . GLN A 1 97 ? -13.965 1.143 3.104 1.00 76.19 97 GLN A CA 1
ATOM 821 C C . GLN A 1 97 ? -12.538 1.677 2.953 1.00 76.19 97 GLN A C 1
ATOM 823 O O . GLN A 1 97 ? -12.159 2.071 1.853 1.00 76.19 97 GLN A O 1
ATOM 828 N N . LYS A 1 98 ? -11.738 1.652 4.029 1.00 78.44 98 LYS A N 1
ATOM 829 C CA . LYS A 1 98 ? -10.318 2.015 3.977 1.00 78.44 98 LYS A CA 1
ATOM 830 C C . LYS A 1 98 ? -9.548 1.093 3.026 1.00 78.44 98 LYS A C 1
ATOM 832 O O . LYS A 1 98 ? -8.889 1.609 2.134 1.00 78.44 98 LYS A O 1
ATOM 837 N N . GLY A 1 99 ? -9.722 -0.228 3.141 1.00 80.69 99 GLY A N 1
ATOM 838 C CA . GLY A 1 99 ? -9.109 -1.204 2.228 1.00 80.69 99 GLY A CA 1
ATOM 839 C C . GLY A 1 99 ? -9.489 -0.972 0.763 1.00 80.69 99 GLY A C 1
ATOM 840 O O . GLY A 1 99 ? -8.614 -0.832 -0.078 1.00 80.69 99 GLY A O 1
ATOM 841 N N . LYS A 1 100 ? -10.784 -0.783 0.464 1.00 83.50 100 LYS A N 1
ATOM 842 C CA . LYS A 1 100 ? -11.241 -0.475 -0.906 1.00 83.50 100 LYS A CA 1
ATOM 843 C C . LYS A 1 100 ? -10.606 0.789 -1.493 1.00 83.50 100 LYS A C 1
ATOM 845 O O . LYS A 1 100 ? -10.314 0.823 -2.683 1.00 83.50 100 LYS A O 1
ATOM 850 N N . LYS A 1 101 ? -10.429 1.841 -0.684 1.00 84.94 101 LYS A N 1
ATOM 851 C CA . LYS A 1 101 ? -9.765 3.075 -1.132 1.00 84.94 101 LYS A CA 1
ATOM 852 C C . LYS A 1 101 ? -8.285 2.837 -1.419 1.00 84.94 101 LYS A C 1
ATOM 854 O O . LYS A 1 101 ? -7.790 3.340 -2.420 1.00 84.94 101 LYS A O 1
ATOM 859 N N . THR A 1 102 ? -7.607 2.071 -0.567 1.00 84.81 102 THR A N 1
ATOM 860 C CA . THR A 1 102 ? -6.203 1.696 -0.764 1.00 84.81 102 THR A CA 1
ATOM 861 C C . THR A 1 102 ? -6.017 0.868 -2.034 1.00 84.81 102 THR A C 1
ATOM 863 O O . THR A 1 102 ? -5.149 1.198 -2.836 1.00 84.81 102 THR A O 1
ATOM 866 N N . ASP A 1 103 ? -6.873 -0.126 -2.273 1.00 86.94 103 ASP A N 1
ATOM 867 C CA . ASP A 1 103 ? -6.820 -0.955 -3.483 1.00 86.94 103 ASP A CA 1
ATOM 868 C C . ASP A 1 103 ? -7.081 -0.129 -4.750 1.00 86.94 103 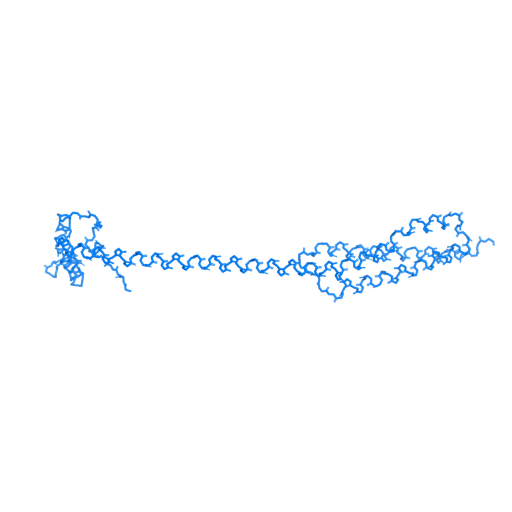ASP A C 1
ATOM 870 O O . ASP A 1 103 ? -6.382 -0.279 -5.750 1.00 86.94 103 ASP A O 1
ATOM 874 N N . ALA A 1 104 ? -8.047 0.796 -4.706 1.00 89.31 104 ALA A N 1
ATOM 875 C CA . ALA A 1 104 ? -8.321 1.695 -5.825 1.00 89.31 104 ALA A CA 1
ATOM 876 C C . ALA A 1 104 ? -7.143 2.642 -6.109 1.00 89.31 104 ALA A C 1
ATOM 878 O O . ALA A 1 104 ? -6.784 2.853 -7.265 1.00 89.31 104 ALA A O 1
ATOM 879 N N . GLN A 1 105 ? -6.520 3.187 -5.059 1.00 89.25 105 GLN A N 1
ATOM 880 C CA . GLN A 1 105 ? -5.336 4.037 -5.186 1.00 89.25 105 GLN A CA 1
ATOM 881 C C . GLN A 1 105 ? -4.147 3.263 -5.770 1.00 89.25 105 GLN A C 1
ATOM 883 O O . GLN A 1 105 ? -3.438 3.791 -6.625 1.00 89.25 105 GLN A O 1
ATOM 888 N N . LEU A 1 106 ? -3.948 2.013 -5.343 1.00 91.06 106 LEU A N 1
ATOM 889 C CA . LEU A 1 106 ? -2.926 1.125 -5.889 1.00 91.06 106 LEU A CA 1
ATOM 890 C C . LEU A 1 106 ? -3.167 0.846 -7.375 1.00 91.06 106 LEU A C 1
ATOM 892 O O . LEU A 1 106 ? -2.257 1.028 -8.179 1.00 91.06 106 LEU A O 1
ATOM 896 N N . GLY A 1 107 ? -4.386 0.445 -7.746 1.00 91.75 107 GLY A N 1
ATOM 897 C CA . GLY A 1 107 ? -4.739 0.170 -9.140 1.00 91.75 107 GLY A CA 1
ATOM 898 C C . GLY A 1 107 ? -4.541 1.390 -10.040 1.00 91.75 107 GLY A C 1
ATOM 899 O O . GLY A 1 107 ? -3.960 1.276 -11.117 1.00 91.75 107 GLY A O 1
ATOM 900 N N . TYR A 1 108 ? -4.939 2.571 -9.561 1.00 92.50 108 TYR A N 1
ATOM 901 C CA . TYR A 1 108 ? -4.708 3.826 -10.269 1.00 92.50 108 TYR A CA 1
ATOM 902 C C . TYR A 1 108 ? -3.214 4.109 -10.465 1.00 92.50 108 TYR A C 1
ATOM 904 O O . TYR A 1 108 ? -2.789 4.380 -11.584 1.00 92.50 108 TYR A O 1
ATOM 912 N N . TRP A 1 109 ? -2.399 3.999 -9.411 1.00 94.00 109 TRP A N 1
ATOM 913 C CA . TRP A 1 109 ? -0.955 4.227 -9.518 1.00 94.00 109 TRP A CA 1
ATOM 914 C C . TRP A 1 109 ? -0.282 3.226 -10.464 1.00 94.00 109 TRP A C 1
ATOM 916 O O . TRP A 1 109 ? 0.540 3.618 -11.290 1.00 94.00 109 TRP A O 1
ATOM 926 N N . LEU A 1 110 ? -0.672 1.948 -10.406 1.00 94.31 110 LEU A N 1
ATOM 927 C CA . LEU A 1 110 ? -0.146 0.929 -11.312 1.00 94.31 110 LEU A CA 1
ATOM 928 C C . LEU A 1 110 ? -0.437 1.278 -12.774 1.00 94.31 110 LEU A C 1
ATOM 930 O O . LEU A 1 110 ? 0.460 1.218 -13.608 1.00 94.31 110 LEU A O 1
ATOM 934 N N . GLN A 1 111 ? -1.669 1.677 -13.081 1.00 94.94 111 GLN A N 1
ATOM 935 C CA . GLN A 1 111 ? -2.077 1.975 -14.451 1.00 94.94 111 GLN A CA 1
ATOM 936 C C . GLN A 1 111 ? -1.503 3.296 -14.976 1.00 94.94 111 GLN A C 1
ATOM 938 O O . GLN A 1 111 ? -1.165 3.384 -16.151 1.00 94.94 111 GLN A O 1
ATOM 943 N N . GLN A 1 112 ? -1.421 4.328 -14.135 1.00 93.69 112 GLN A N 1
ATOM 944 C CA . GLN A 1 112 ? -1.043 5.675 -14.572 1.00 93.69 112 GLN A CA 1
ATOM 945 C C . GLN A 1 112 ? 0.460 5.943 -14.492 1.00 93.69 112 GLN A C 1
ATOM 947 O O . GLN A 1 112 ? 0.961 6.780 -15.235 1.00 93.69 112 GLN A O 1
ATOM 952 N N . ILE A 1 113 ? 1.174 5.259 -13.593 1.00 95.06 113 ILE A N 1
ATOM 953 C CA . ILE A 1 113 ? 2.597 5.503 -13.340 1.00 95.06 113 ILE A CA 1
ATOM 954 C C . ILE A 1 113 ? 3.418 4.270 -13.698 1.00 95.06 113 ILE A C 1
ATOM 956 O O . ILE A 1 113 ? 4.229 4.328 -14.617 1.00 95.06 113 ILE A O 1
ATOM 960 N N . TYR A 1 114 ? 3.194 3.145 -13.014 1.00 94.75 114 TYR A N 1
ATOM 961 C CA . TYR A 1 114 ? 4.065 1.976 -13.156 1.00 94.75 114 TYR A CA 1
ATOM 962 C C . TYR A 1 114 ? 4.064 1.407 -14.576 1.00 94.75 114 TYR A C 1
ATOM 964 O O . TYR A 1 114 ? 5.131 1.238 -15.149 1.00 94.75 114 TYR A O 1
ATOM 972 N N . GLN A 1 115 ? 2.892 1.145 -15.160 1.00 96.19 115 GLN A N 1
ATOM 973 C CA . GLN A 1 115 ? 2.792 0.545 -16.494 1.00 96.19 115 GLN A CA 1
ATOM 974 C C . GLN A 1 115 ? 3.420 1.435 -17.585 1.00 96.19 115 GLN A C 1
ATOM 976 O O . GLN A 1 115 ? 4.270 0.935 -18.322 1.00 96.19 115 GLN A O 1
ATOM 981 N N . PRO A 1 116 ? 3.117 2.749 -17.670 1.00 96.88 116 PRO A N 1
ATOM 982 C CA . PRO A 1 116 ? 3.777 3.632 -18.631 1.00 96.88 116 PRO A CA 1
ATOM 983 C C . PRO A 1 116 ? 5.289 3.747 -18.428 1.00 96.88 116 PRO A C 1
ATOM 985 O O . PRO A 1 116 ? 6.031 3.780 -19.404 1.00 96.88 116 PRO A O 1
ATOM 988 N N . VAL A 1 117 ? 5.759 3.807 -17.179 1.00 96.75 117 VAL A N 1
ATOM 989 C CA . VAL A 1 117 ? 7.199 3.853 -16.882 1.00 96.75 117 VAL A CA 1
ATOM 990 C C . VAL A 1 117 ? 7.869 2.541 -17.287 1.00 96.75 117 VAL A C 1
ATOM 992 O O . VAL A 1 117 ? 8.886 2.565 -17.970 1.00 96.75 117 VAL A O 1
ATOM 995 N N . ASN A 1 118 ? 7.275 1.401 -16.936 1.00 96.50 118 ASN A N 1
ATOM 996 C CA . ASN A 1 118 ? 7.795 0.080 -17.273 1.00 96.50 118 ASN A CA 1
ATOM 997 C C . ASN A 1 118 ? 7.874 -0.135 -18.788 1.00 96.50 118 ASN A C 1
ATOM 999 O O . ASN A 1 118 ? 8.872 -0.643 -19.286 1.00 96.50 118 ASN A O 1
ATOM 1003 N N . HIS A 1 119 ? 6.851 0.293 -19.528 1.00 97.00 119 HIS A N 1
ATOM 1004 C CA . HIS A 1 119 ? 6.847 0.227 -20.986 1.00 97.00 119 HIS A CA 1
ATOM 1005 C C . HIS A 1 119 ? 8.011 1.018 -21.599 1.00 97.00 119 HIS A C 1
ATOM 1007 O O . HIS A 1 119 ? 8.691 0.521 -22.487 1.00 97.00 119 HIS A O 1
ATOM 1013 N N . ARG A 1 120 ? 8.304 2.212 -21.075 1.00 97.00 120 ARG A N 1
ATOM 1014 C CA . ARG A 1 120 ? 9.437 3.037 -21.528 1.00 97.00 120 ARG A CA 1
ATOM 1015 C C . ARG A 1 120 ? 10.787 2.420 -21.200 1.00 97.00 120 ARG A C 1
ATOM 1017 O O . ARG A 1 120 ? 11.683 2.476 -22.024 1.00 97.00 120 ARG A O 1
ATOM 1024 N N . ILE A 1 121 ? 10.916 1.819 -20.020 1.00 96.75 121 ILE A N 1
ATOM 1025 C CA . ILE A 1 121 ? 12.110 1.049 -19.656 1.00 96.75 121 ILE A CA 1
ATOM 1026 C C . ILE A 1 121 ? 12.285 -0.138 -20.612 1.00 96.75 121 ILE A C 1
ATOM 1028 O O . ILE A 1 121 ? 13.395 -0.408 -21.049 1.00 96.75 121 ILE A O 1
ATOM 1032 N N . SER A 1 122 ? 11.192 -0.814 -20.975 1.00 96.69 122 SER A N 1
ATOM 1033 C CA . SER A 1 122 ? 11.236 -1.955 -21.901 1.00 96.69 122 SER A CA 1
ATOM 1034 C C . SER A 1 122 ? 11.699 -1.521 -23.295 1.00 96.69 122 SER A C 1
ATOM 1036 O O . SER A 1 122 ? 12.550 -2.183 -23.870 1.00 96.69 122 SER A O 1
ATOM 1038 N N . HIS A 1 123 ? 11.255 -0.355 -23.779 1.00 96.00 123 HIS A N 1
ATOM 1039 C CA . HIS A 1 123 ? 11.758 0.241 -25.025 1.00 96.00 123 HIS A CA 1
ATOM 1040 C C . HIS A 1 123 ? 13.275 0.490 -25.035 1.00 96.00 123 HIS A C 1
ATOM 1042 O O . HIS A 1 123 ? 13.873 0.448 -26.101 1.00 96.00 123 HIS A O 1
ATOM 1048 N N . ILE A 1 124 ? 13.889 0.724 -23.871 1.00 95.81 124 ILE A N 1
ATOM 1049 C CA . ILE A 1 124 ? 15.343 0.906 -23.735 1.00 95.81 124 ILE A CA 1
ATOM 1050 C C . ILE A 1 124 ? 16.066 -0.440 -23.609 1.00 95.81 124 ILE A C 1
ATOM 1052 O O . ILE A 1 124 ? 17.200 -0.581 -24.035 1.00 95.81 124 ILE A O 1
ATOM 1056 N N . LEU A 1 125 ? 15.468 -1.426 -22.943 1.00 96.19 125 LEU A N 1
ATOM 1057 C CA . LEU A 1 125 ? 16.178 -2.660 -22.594 1.00 96.19 125 LEU A CA 1
ATOM 1058 C C . LEU A 1 125 ? 16.013 -3.772 -23.627 1.00 96.19 125 LEU A C 1
ATOM 1060 O O . LEU A 1 125 ? 16.943 -4.546 -23.822 1.00 96.19 125 LEU A O 1
ATOM 1064 N N . GLU A 1 126 ? 14.845 -3.881 -24.260 1.00 95.94 126 GLU A N 1
ATOM 1065 C CA . GLU A 1 126 ? 14.556 -4.969 -25.201 1.00 95.94 126 GLU A CA 1
ATOM 1066 C C . GLU A 1 126 ? 15.423 -4.913 -26.472 1.00 95.94 126 GLU A C 1
ATOM 1068 O O . GLU A 1 126 ? 15.926 -5.966 -26.863 1.00 95.94 126 GLU A O 1
ATOM 1073 N N . PRO A 1 127 ? 15.658 -3.746 -27.110 1.00 96.44 127 PRO A N 1
ATOM 1074 C CA . PRO A 1 127 ? 16.482 -3.679 -28.319 1.00 96.44 127 PRO A CA 1
ATOM 1075 C C . PRO A 1 127 ? 17.990 -3.685 -28.041 1.00 96.44 127 PRO A C 1
ATOM 1077 O O . PRO A 1 127 ? 18.768 -3.922 -28.959 1.00 96.44 127 PRO A O 1
ATOM 1080 N N . LEU A 1 128 ? 18.410 -3.426 -26.796 1.00 95.75 128 LEU A N 1
ATOM 1081 C CA . LEU A 1 128 ? 19.805 -3.144 -26.449 1.00 95.75 128 LEU A CA 1
ATOM 1082 C C . LEU A 1 128 ? 20.773 -4.245 -26.891 1.00 95.75 128 LEU A C 1
ATOM 1084 O O . LEU A 1 128 ? 21.824 -3.942 -27.440 1.00 95.75 128 LEU A O 1
ATOM 1088 N N . GLU A 1 129 ? 20.428 -5.510 -26.650 1.00 96.56 129 GLU A N 1
ATOM 1089 C CA . GLU A 1 129 ? 21.284 -6.644 -27.020 1.00 96.56 129 GLU A CA 1
ATOM 1090 C C . GLU A 1 129 ? 21.464 -6.733 -28.539 1.00 96.56 129 GLU A C 1
ATOM 1092 O O . GLU A 1 129 ? 22.590 -6.830 -29.013 1.00 96.56 129 GLU A O 1
ATOM 1097 N N . ALA A 1 130 ? 20.377 -6.598 -29.303 1.00 96.31 130 ALA A N 1
ATOM 1098 C CA . ALA A 1 130 ? 20.431 -6.634 -30.763 1.00 96.31 130 ALA A CA 1
ATOM 1099 C C . ALA A 1 130 ? 21.243 -5.464 -31.338 1.00 96.31 130 ALA A C 1
ATOM 1101 O O . ALA A 1 130 ? 22.050 -5.667 -32.234 1.00 96.31 130 ALA A O 1
ATOM 1102 N N . GLN A 1 131 ? 21.072 -4.262 -30.786 1.00 96.25 131 GLN A N 1
ATOM 1103 C CA . GLN A 1 131 ? 21.813 -3.067 -31.196 1.00 96.25 131 GLN A CA 1
ATOM 1104 C C . GLN A 1 131 ? 23.317 -3.189 -30.911 1.00 96.25 131 GLN A C 1
ATOM 1106 O O . GLN A 1 131 ? 24.143 -2.787 -31.727 1.00 96.25 131 GLN A O 1
ATOM 1111 N N . LEU A 1 132 ? 23.685 -3.784 -29.771 1.00 94.19 132 LEU A N 1
ATOM 1112 C CA . LEU A 1 132 ? 25.083 -4.080 -29.458 1.00 94.19 132 LEU A CA 1
ATOM 1113 C C . LEU A 1 132 ? 25.656 -5.161 -30.380 1.00 94.19 132 LEU A C 1
ATOM 1115 O O . LEU A 1 132 ? 26.789 -5.021 -30.835 1.00 94.19 132 LEU A O 1
ATOM 1119 N N . ASP A 1 133 ? 24.891 -6.215 -30.668 1.00 95.81 133 ASP A N 1
ATOM 1120 C CA . ASP A 1 133 ? 25.306 -7.280 -31.582 1.00 95.81 133 ASP A CA 1
ATOM 1121 C C . ASP A 1 133 ? 25.518 -6.743 -33.007 1.00 95.81 133 ASP A C 1
ATOM 1123 O O . ASP A 1 133 ? 26.537 -7.055 -33.627 1.00 95.81 133 ASP A O 1
ATOM 1127 N N . GLU A 1 134 ? 24.606 -5.901 -33.502 1.00 94.56 134 GLU A N 1
ATOM 1128 C CA . GLU A 1 134 ? 24.699 -5.235 -34.807 1.00 94.56 134 GLU A CA 1
ATOM 1129 C C . GLU A 1 134 ? 25.952 -4.358 -34.892 1.00 94.56 134 GLU A C 1
ATOM 1131 O O . GLU A 1 134 ? 26.776 -4.567 -35.784 1.00 94.56 134 GLU A O 1
ATOM 1136 N N . LEU A 1 135 ? 26.170 -3.468 -33.918 1.00 92.88 135 LEU A N 1
ATOM 1137 C CA . LEU A 1 135 ? 27.368 -2.625 -33.872 1.00 92.88 135 LEU A CA 1
ATOM 1138 C C . LEU A 1 135 ? 28.659 -3.447 -33.730 1.00 92.88 135 LEU A C 1
ATOM 1140 O O . LEU A 1 135 ? 29.702 -3.084 -34.270 1.00 92.88 135 LEU A O 1
ATOM 1144 N N . SER A 1 136 ? 28.614 -4.575 -33.015 1.00 92.56 136 SER A N 1
ATOM 1145 C CA . SER A 1 136 ? 29.792 -5.426 -32.806 1.00 92.56 136 SER A CA 1
ATOM 1146 C C . SER A 1 136 ? 30.291 -6.119 -34.079 1.00 92.56 136 SER A C 1
ATOM 1148 O O . SER A 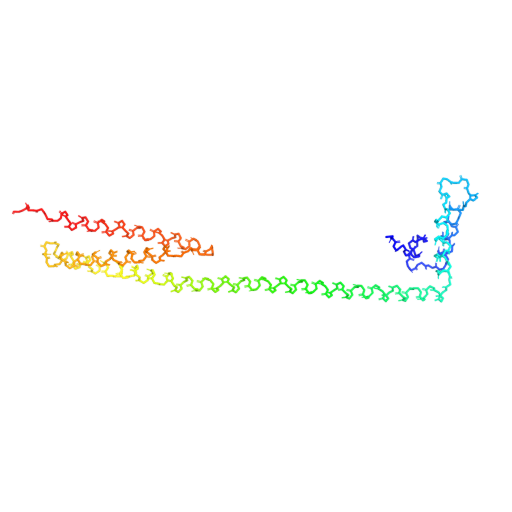1 136 ? 31.434 -6.584 -34.102 1.00 92.56 136 SER A O 1
ATOM 1150 N N . ALA A 1 137 ? 29.458 -6.194 -35.126 1.00 92.38 137 ALA A N 1
ATOM 1151 C CA . ALA A 1 137 ? 29.817 -6.804 -36.401 1.00 92.38 137 ALA A CA 1
ATOM 1152 C C . ALA A 1 137 ? 30.919 -6.016 -37.126 1.00 92.38 137 ALA A C 1
ATOM 1154 O O . ALA A 1 137 ? 31.862 -6.626 -37.638 1.00 92.38 137 ALA A O 1
ATOM 1155 N N . ASP A 1 138 ? 30.815 -4.686 -37.127 1.00 90.88 138 ASP A N 1
ATOM 1156 C CA . ASP A 1 138 ? 31.880 -3.767 -37.525 1.00 90.88 138 ASP A CA 1
ATOM 1157 C C . ASP A 1 138 ? 31.754 -2.442 -36.751 1.00 90.88 138 ASP A C 1
ATOM 1159 O O . ASP A 1 138 ? 31.018 -1.545 -37.161 1.00 90.88 138 ASP A O 1
ATOM 1163 N N . PRO A 1 139 ? 32.471 -2.294 -35.625 1.00 86.56 139 PRO A N 1
ATOM 1164 C CA . PRO A 1 139 ? 32.380 -1.090 -34.806 1.00 86.56 139 PRO A CA 1
ATOM 1165 C C . PRO A 1 139 ? 32.901 0.178 -35.500 1.00 86.56 139 PRO A C 1
ATOM 1167 O O . PRO A 1 139 ? 32.627 1.267 -35.006 1.00 86.56 139 PRO A O 1
ATOM 1170 N N . PHE A 1 140 ? 33.661 0.044 -36.599 1.00 85.44 140 PHE A N 1
ATOM 1171 C CA . PHE A 1 140 ? 34.218 1.167 -37.365 1.00 85.44 140 PHE A CA 1
ATOM 1172 C C . PHE A 1 140 ? 33.333 1.589 -38.543 1.00 85.44 140 PHE A C 1
ATOM 1174 O O . PHE A 1 140 ? 33.727 2.464 -39.314 1.00 85.44 140 PHE A O 1
ATOM 1181 N N . ASP A 1 141 ? 32.169 0.964 -38.708 1.00 91.31 141 ASP A N 1
ATOM 1182 C CA . ASP A 1 141 ? 31.215 1.337 -39.741 1.00 91.31 141 ASP A CA 1
ATOM 1183 C C . ASP A 1 141 ? 30.417 2.583 -39.316 1.00 91.31 141 ASP A C 1
ATOM 1185 O O . ASP A 1 141 ? 29.694 2.578 -38.316 1.00 91.31 141 ASP A O 1
ATOM 1189 N N . ASP A 1 142 ? 30.562 3.664 -40.088 1.00 90.44 142 ASP A N 1
ATOM 1190 C CA . ASP A 1 142 ? 29.913 4.954 -39.822 1.00 90.44 142 ASP A CA 1
ATOM 1191 C C . ASP A 1 142 ? 28.373 4.856 -39.818 1.00 90.44 142 ASP A C 1
ATOM 1193 O O . ASP A 1 142 ? 27.710 5.613 -39.106 1.00 90.44 142 ASP A O 1
ATOM 1197 N N . GLU A 1 143 ? 27.785 3.953 -40.615 1.00 92.81 143 GLU A N 1
ATOM 1198 C CA . GLU A 1 143 ? 26.330 3.769 -40.704 1.00 92.81 143 GLU A CA 1
ATOM 1199 C C . GLU A 1 143 ? 25.811 3.046 -39.457 1.00 92.81 143 GLU A C 1
ATOM 1201 O O . GLU A 1 143 ? 24.891 3.547 -38.807 1.00 92.81 143 GLU A O 1
ATOM 1206 N N . LEU A 1 144 ? 26.459 1.947 -39.050 1.00 93.19 144 LEU A N 1
ATOM 1207 C CA . LEU A 1 144 ? 26.113 1.223 -37.818 1.00 93.19 144 LEU A CA 1
ATOM 1208 C C . LEU A 1 144 ? 26.298 2.090 -36.565 1.00 93.19 144 LEU A C 1
ATOM 1210 O O . LEU A 1 144 ? 25.467 2.051 -35.654 1.00 93.19 144 LEU A O 1
ATOM 1214 N N . MET A 1 145 ? 27.358 2.904 -36.517 1.00 93.62 145 MET A N 1
ATOM 1215 C CA . MET A 1 145 ? 27.579 3.834 -35.408 1.00 93.62 145 MET A CA 1
ATOM 1216 C C . MET A 1 145 ? 26.474 4.894 -35.341 1.00 93.62 145 MET A C 1
ATOM 1218 O O . MET A 1 145 ? 25.925 5.139 -34.268 1.00 93.62 145 MET A O 1
ATOM 1222 N N . ALA A 1 146 ? 26.098 5.486 -36.480 1.00 92.94 146 ALA A N 1
ATOM 1223 C CA . ALA A 1 146 ? 25.029 6.481 -36.536 1.00 92.94 146 ALA A CA 1
ATOM 1224 C C . ALA A 1 146 ? 23.658 5.900 -36.135 1.00 92.94 146 ALA A C 1
ATOM 1226 O O . ALA A 1 146 ? 22.881 6.571 -35.449 1.00 92.94 146 ALA A O 1
ATOM 1227 N N . GLU A 1 147 ? 23.357 4.658 -36.525 1.00 95.19 147 GLU A N 1
ATOM 1228 C CA . GLU A 1 147 ? 22.146 3.947 -36.091 1.00 95.19 147 GLU A CA 1
ATOM 1229 C C . GLU A 1 147 ? 22.135 3.731 -34.571 1.00 95.19 147 GLU A C 1
ATOM 1231 O O . GLU A 1 147 ? 21.135 4.030 -33.908 1.00 95.19 147 GLU A O 1
ATOM 1236 N N . PHE A 1 148 ? 23.263 3.299 -34.002 1.00 95.69 148 PHE A N 1
ATOM 1237 C CA . PHE A 1 148 ? 23.400 3.106 -32.560 1.00 95.69 148 PHE A CA 1
ATOM 1238 C C . PHE A 1 148 ? 23.295 4.425 -31.776 1.00 95.69 148 PHE A C 1
ATOM 1240 O O . PHE A 1 148 ? 22.638 4.484 -30.734 1.00 95.69 148 PHE A O 1
ATOM 1247 N N . GLU A 1 149 ? 23.882 5.514 -32.276 1.00 94.88 149 GLU A N 1
ATOM 1248 C CA . GLU A 1 149 ? 23.745 6.844 -31.675 1.00 94.88 149 GLU A CA 1
ATOM 1249 C C . GLU A 1 149 ? 22.291 7.330 -31.678 1.00 94.88 149 GLU A C 1
ATOM 1251 O O . GLU A 1 149 ? 21.799 7.7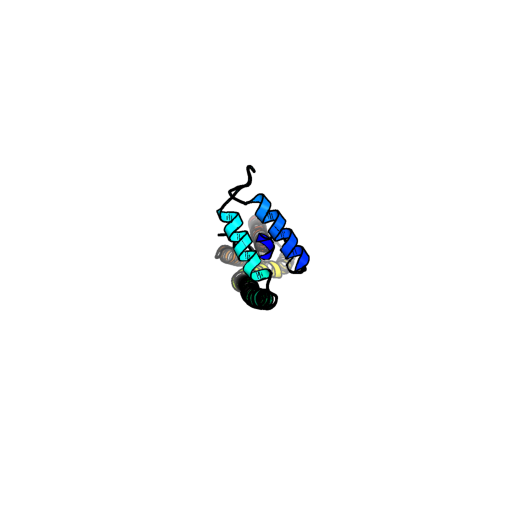96 -30.645 1.00 94.88 149 GLU A O 1
ATOM 1256 N N . ALA A 1 150 ? 21.574 7.158 -32.793 1.00 95.75 150 ALA A N 1
ATOM 1257 C CA . ALA A 1 150 ? 20.153 7.490 -32.884 1.00 95.75 150 ALA A CA 1
ATOM 1258 C C . ALA A 1 150 ? 19.315 6.681 -31.877 1.00 95.75 150 ALA A C 1
ATOM 1260 O O . ALA A 1 150 ? 18.437 7.229 -31.202 1.00 95.75 150 ALA A O 1
ATOM 1261 N N . TYR A 1 151 ? 19.630 5.395 -31.706 1.00 97.12 151 TYR A N 1
ATOM 1262 C CA . TYR A 1 151 ? 19.027 4.557 -30.674 1.00 97.12 151 TYR A CA 1
ATOM 1263 C C . TYR A 1 151 ? 19.301 5.085 -29.251 1.00 97.12 151 TYR A C 1
ATOM 1265 O O . TYR A 1 151 ? 18.386 5.160 -28.423 1.00 97.12 151 TYR A O 1
ATOM 1273 N N . LEU A 1 152 ? 20.532 5.512 -28.944 1.00 96.56 152 LEU A N 1
ATOM 1274 C CA . LEU A 1 152 ? 20.880 6.097 -27.641 1.00 96.56 152 LEU A CA 1
ATOM 1275 C C . LEU A 1 152 ? 20.202 7.457 -27.393 1.00 96.56 152 LEU A C 1
ATOM 1277 O O . LEU A 1 152 ? 19.905 7.807 -26.239 1.00 96.56 152 LEU A O 1
ATOM 1281 N N . GLU A 1 153 ? 19.954 8.246 -28.439 1.00 96.12 153 GLU A N 1
ATOM 1282 C CA . GLU A 1 153 ? 19.132 9.457 -28.354 1.00 96.12 153 GLU A CA 1
ATOM 1283 C C . GLU A 1 153 ? 17.686 9.118 -27.972 1.00 96.12 153 GLU A C 1
ATOM 1285 O O . GLU A 1 153 ? 17.182 9.648 -26.974 1.00 96.12 153 GLU A O 1
ATOM 1290 N N . GLU A 1 154 ? 17.061 8.168 -28.673 1.00 96.94 154 GLU A N 1
ATOM 1291 C CA . GLU A 1 154 ? 15.699 7.703 -28.384 1.00 96.94 154 GLU A CA 1
ATOM 1292 C C . GLU A 1 154 ? 15.587 7.112 -26.965 1.00 96.94 154 GLU A C 1
ATOM 1294 O O . GLU A 1 154 ? 14.640 7.404 -26.221 1.00 96.94 154 GLU A O 1
ATOM 1299 N N . CYS A 1 155 ? 16.599 6.361 -26.519 1.00 97.44 155 CYS A N 1
ATOM 1300 C CA . CYS A 1 155 ? 16.676 5.859 -25.147 1.00 97.44 155 CYS A CA 1
ATOM 1301 C C . CYS A 1 155 ? 16.676 6.991 -24.110 1.00 97.44 155 CYS A C 1
ATOM 1303 O O . CYS A 1 155 ? 15.985 6.904 -23.087 1.00 97.44 155 CYS A O 1
ATOM 1305 N N . GLY A 1 156 ? 17.409 8.077 -24.378 1.00 96.69 156 GLY A N 1
ATOM 1306 C CA . GLY A 1 156 ? 17.419 9.275 -23.537 1.00 96.69 156 GLY A CA 1
ATOM 1307 C C . GLY A 1 156 ? 16.035 9.922 -23.424 1.00 96.69 156 GLY A C 1
ATOM 1308 O O . GLY A 1 156 ? 15.593 10.267 -22.323 1.00 96.69 156 GLY A O 1
ATOM 1309 N N . ASP A 1 157 ? 15.306 10.014 -24.535 1.00 97.25 157 ASP 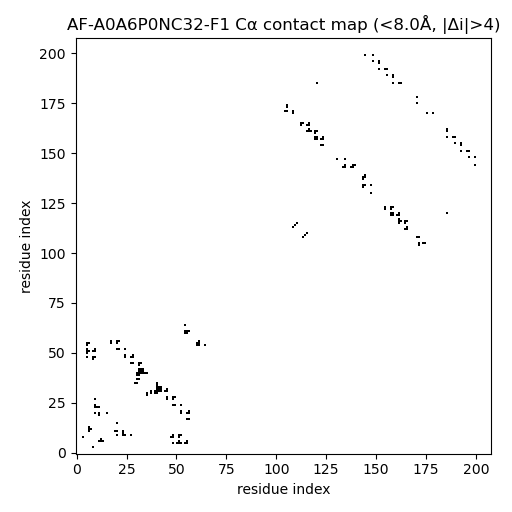A N 1
ATOM 1310 C CA . ASP A 1 157 ? 13.940 10.540 -24.560 1.00 97.25 157 ASP A CA 1
ATOM 1311 C C . ASP A 1 157 ? 12.962 9.661 -23.774 1.00 97.25 157 ASP A C 1
ATOM 1313 O O . ASP A 1 157 ? 12.154 10.168 -22.979 1.00 97.25 157 ASP A O 1
ATOM 1317 N N . HIS A 1 158 ? 13.038 8.338 -23.938 1.00 97.31 158 HIS A N 1
ATOM 1318 C CA . HIS A 1 158 ? 12.229 7.402 -23.161 1.00 97.31 158 HIS A CA 1
ATOM 1319 C C . HIS A 1 158 ? 12.520 7.506 -21.665 1.00 97.31 158 HIS A C 1
ATOM 1321 O O . HIS A 1 158 ? 11.571 7.559 -20.870 1.00 97.31 158 HIS A O 1
ATOM 1327 N N . LEU A 1 159 ? 13.797 7.597 -21.283 1.00 97.38 159 LEU A N 1
ATOM 1328 C CA . LEU A 1 159 ? 14.224 7.741 -19.896 1.00 97.38 159 LEU A CA 1
ATOM 1329 C C . LEU A 1 159 ? 13.713 9.050 -19.289 1.00 97.38 159 LEU A C 1
ATOM 1331 O O . LEU A 1 159 ? 13.108 9.037 -18.214 1.00 97.38 159 LEU A O 1
ATOM 1335 N N . HIS A 1 160 ? 13.878 10.177 -19.982 1.00 97.25 160 HIS A N 1
ATOM 1336 C CA . HIS A 1 160 ? 13.375 11.465 -19.512 1.00 97.25 160 HIS A CA 1
ATOM 1337 C C . HIS A 1 160 ? 11.859 11.448 -19.327 1.00 97.25 160 HIS A C 1
ATOM 1339 O O . HIS A 1 160 ? 11.338 11.933 -18.318 1.00 97.25 160 HIS A O 1
ATOM 1345 N N . GLN A 1 161 ? 11.123 10.864 -20.271 1.00 96.56 161 GLN A N 1
ATOM 1346 C CA . GLN A 1 161 ? 9.673 10.734 -20.153 1.00 96.56 161 GLN A CA 1
ATOM 1347 C C . GLN A 1 161 ? 9.282 9.811 -18.987 1.00 96.56 161 GLN A C 1
ATOM 1349 O O . GLN A 1 161 ? 8.342 10.124 -18.253 1.00 96.56 161 GLN A O 1
ATOM 1354 N N . ALA A 1 162 ? 10.016 8.717 -18.766 1.00 96.81 162 ALA A N 1
ATOM 1355 C CA . ALA A 1 162 ? 9.816 7.804 -17.644 1.00 96.81 162 ALA A CA 1
ATOM 1356 C C . ALA A 1 162 ? 10.062 8.493 -16.291 1.00 96.81 162 ALA A C 1
ATOM 1358 O O . ALA A 1 162 ? 9.203 8.443 -15.409 1.00 96.81 162 ALA A O 1
ATOM 1359 N N . GLN A 1 163 ? 11.174 9.218 -16.145 1.00 96.75 163 GLN A N 1
ATOM 1360 C CA . GLN A 1 163 ? 11.481 10.002 -14.949 1.00 96.75 163 GLN A CA 1
ATOM 1361 C C . GLN A 1 163 ? 10.416 11.074 -14.702 1.00 96.75 163 GLN A C 1
ATOM 1363 O O . GLN A 1 163 ? 9.915 11.193 -13.584 1.00 96.75 163 GLN A O 1
ATOM 1368 N N . ARG A 1 164 ? 10.006 11.828 -15.729 1.00 96.25 164 ARG A N 1
ATOM 1369 C CA . ARG A 1 164 ? 8.953 12.848 -15.594 1.00 96.25 164 ARG A CA 1
ATOM 1370 C C . ARG A 1 164 ? 7.631 12.252 -15.120 1.00 96.25 164 ARG A C 1
ATOM 1372 O O . ARG A 1 164 ? 6.994 12.830 -14.243 1.00 96.25 164 ARG A O 1
ATOM 1379 N N . LEU A 1 165 ? 7.225 11.106 -15.668 1.00 95.25 165 LEU A N 1
ATOM 1380 C CA . LEU A 1 165 ? 6.011 10.406 -15.243 1.00 95.25 165 LEU A CA 1
ATOM 1381 C C . LEU A 1 165 ? 6.127 9.910 -13.803 1.00 95.25 165 LEU A C 1
ATOM 1383 O O . LEU A 1 165 ? 5.229 10.167 -13.002 1.00 95.25 165 LEU A O 1
ATOM 1387 N N . PHE A 1 166 ? 7.240 9.265 -13.452 1.00 95.62 166 PHE A N 1
ATOM 1388 C CA . PHE A 1 166 ? 7.467 8.733 -12.112 1.00 95.62 166 PHE A CA 1
ATOM 1389 C C . PHE A 1 166 ? 7.446 9.822 -11.027 1.00 95.62 166 PHE A C 1
ATOM 1391 O O . PHE A 1 166 ? 6.863 9.620 -9.965 1.00 95.62 166 PHE A O 1
ATOM 1398 N N . HIS A 1 167 ? 8.006 11.002 -11.310 1.00 94.19 167 HIS A N 1
ATOM 1399 C CA . HIS A 1 167 ? 8.031 12.133 -10.375 1.00 94.19 167 HIS A CA 1
ATOM 1400 C C . HIS A 1 167 ? 6.770 13.017 -10.428 1.00 94.19 167 HIS A C 1
ATOM 1402 O O . HIS A 1 167 ? 6.646 13.954 -9.639 1.00 94.19 167 HIS A O 1
ATOM 1408 N N . SER A 1 168 ? 5.822 12.746 -11.333 1.00 92.44 168 SER A N 1
ATOM 1409 C CA . SER A 1 168 ? 4.628 13.587 -11.514 1.00 92.44 168 SER A CA 1
ATOM 1410 C C . SER A 1 168 ? 3.635 13.516 -10.349 1.00 92.44 168 SER A C 1
ATOM 1412 O O . SER A 1 168 ? 2.852 14.446 -10.146 1.00 92.44 168 SER A O 1
ATOM 1414 N N . GLN A 1 169 ? 3.640 12.417 -9.588 1.00 87.44 169 GLN A N 1
ATOM 1415 C CA . GLN A 1 169 ? 2.716 12.174 -8.482 1.00 87.44 169 GLN A CA 1
ATOM 1416 C C . GLN A 1 169 ? 3.428 11.508 -7.300 1.00 87.44 169 GLN A C 1
ATOM 1418 O O . GLN A 1 169 ? 4.371 10.743 -7.492 1.00 87.44 169 GLN A O 1
ATOM 1423 N N . PRO A 1 170 ? 2.969 11.752 -6.060 1.00 86.75 170 PRO A N 1
ATOM 1424 C CA . PRO A 1 170 ? 3.535 11.101 -4.890 1.00 86.75 170 PRO A CA 1
ATOM 1425 C C . PRO A 1 170 ? 3.240 9.596 -4.896 1.00 86.75 170 PRO A C 1
ATOM 1427 O O . PRO A 1 170 ? 2.108 9.162 -5.122 1.00 86.75 170 PRO A O 1
ATOM 1430 N N . ASN A 1 171 ? 4.257 8.800 -4.572 1.00 90.31 171 ASN A N 1
ATOM 1431 C CA . ASN A 1 171 ? 4.134 7.348 -4.506 1.00 90.31 171 ASN A CA 1
ATOM 1432 C C . ASN A 1 171 ? 3.290 6.918 -3.288 1.00 90.31 171 ASN A C 1
ATOM 1434 O O . ASN A 1 171 ? 3.575 7.343 -2.163 1.00 90.31 171 ASN A O 1
ATOM 1438 N N . PRO A 1 172 ? 2.258 6.068 -3.467 1.00 90.44 172 PRO A N 1
ATOM 1439 C CA . PRO A 1 172 ? 1.483 5.536 -2.354 1.00 90.44 172 PRO A CA 1
ATOM 1440 C C . PRO A 1 172 ? 2.368 4.767 -1.368 1.00 90.44 172 PRO A C 1
ATOM 1442 O O . PRO A 1 172 ? 3.233 3.987 -1.766 1.00 90.44 172 PRO A O 1
ATOM 1445 N N . ALA A 1 173 ? 2.099 4.911 -0.068 1.00 89.38 173 ALA A N 1
ATOM 1446 C CA . ALA A 1 173 ? 2.878 4.239 0.978 1.00 89.38 173 ALA A CA 1
ATOM 1447 C C . ALA A 1 173 ? 2.895 2.705 0.829 1.00 89.38 173 ALA A C 1
ATOM 1449 O O . ALA A 1 173 ? 3.871 2.057 1.192 1.00 89.38 173 ALA A O 1
ATOM 1450 N N . THR A 1 174 ? 1.838 2.123 0.254 1.00 90.19 174 THR A N 1
ATOM 1451 C CA . THR A 1 174 ? 1.736 0.682 -0.010 1.00 90.19 174 THR A CA 1
ATOM 1452 C C . THR A 1 174 ? 2.748 0.166 -1.029 1.00 90.19 174 THR A C 1
ATOM 1454 O O . THR A 1 174 ? 3.061 -1.018 -1.000 1.00 90.19 174 THR A O 1
ATOM 1457 N N . VAL A 1 175 ? 3.263 1.028 -1.911 1.00 92.25 175 VAL A N 1
ATOM 1458 C CA . VAL A 1 175 ? 4.231 0.667 -2.962 1.00 92.25 175 VAL A CA 1
ATOM 1459 C C . VAL A 1 175 ? 5.583 1.342 -2.777 1.00 92.25 175 VAL A C 1
ATOM 1461 O O . VAL A 1 175 ? 6.409 1.286 -3.678 1.00 92.25 175 VAL A O 1
ATOM 1464 N N . ALA A 1 176 ? 5.845 1.957 -1.621 1.00 91.94 176 ALA A N 1
ATOM 1465 C CA . ALA A 1 176 ? 7.066 2.730 -1.392 1.00 91.94 176 ALA A CA 1
ATOM 1466 C C . ALA A 1 176 ? 8.348 1.939 -1.709 1.00 91.94 176 ALA A C 1
ATOM 1468 O O . ALA A 1 176 ? 9.255 2.467 -2.344 1.00 91.94 176 ALA A O 1
ATOM 1469 N N . SER A 1 177 ? 8.397 0.655 -1.338 1.00 92.69 177 SER A N 1
ATOM 1470 C CA . SER A 1 177 ? 9.537 -0.217 -1.653 1.00 92.69 177 SER A CA 1
ATOM 1471 C C . SER A 1 177 ? 9.675 -0.495 -3.155 1.00 92.69 177 SER A C 1
ATOM 1473 O O . SER A 1 177 ? 10.771 -0.382 -3.693 1.00 92.69 177 SER A O 1
ATOM 1475 N N . ALA A 1 178 ? 8.577 -0.801 -3.852 1.00 91.56 178 ALA A N 1
ATOM 1476 C CA . ALA A 1 178 ? 8.607 -1.031 -5.297 1.00 91.56 178 ALA A CA 1
ATOM 1477 C C . ALA A 1 178 ? 8.973 0.248 -6.069 1.00 91.56 178 ALA A C 1
ATOM 1479 O O . ALA A 1 178 ? 9.759 0.204 -7.010 1.00 91.56 178 ALA A O 1
ATOM 1480 N N . ALA A 1 179 ? 8.452 1.395 -5.633 1.00 94.06 179 ALA A N 1
ATOM 1481 C CA . ALA A 1 179 ? 8.792 2.695 -6.189 1.00 94.06 179 ALA A CA 1
ATOM 1482 C C . ALA A 1 179 ? 10.273 3.045 -5.965 1.00 94.06 179 ALA A C 1
ATOM 1484 O O . ALA A 1 179 ? 10.905 3.584 -6.865 1.00 94.06 179 ALA A O 1
ATOM 1485 N N . ALA A 1 180 ? 10.849 2.697 -4.809 1.00 94.62 180 ALA A N 1
ATOM 1486 C CA . ALA A 1 180 ? 12.280 2.871 -4.568 1.00 94.62 180 ALA A CA 1
ATOM 1487 C C . ALA A 1 180 ? 13.123 2.036 -5.545 1.00 94.62 180 ALA A C 1
ATOM 1489 O O . ALA A 1 180 ? 14.045 2.567 -6.154 1.00 94.62 180 ALA A O 1
ATOM 1490 N N . ASN A 1 181 ? 12.773 0.764 -5.766 1.00 94.94 181 ASN A N 1
ATOM 1491 C CA . ASN A 1 181 ? 13.459 -0.074 -6.758 1.00 94.94 181 ASN A CA 1
ATOM 1492 C C . ASN A 1 181 ? 13.359 0.513 -8.171 1.00 94.94 181 ASN A C 1
ATOM 1494 O O . ASN A 1 181 ? 14.347 0.534 -8.899 1.00 94.94 181 ASN A O 1
ATOM 1498 N N . LEU A 1 182 ? 12.183 1.026 -8.543 1.00 94.62 182 LEU A N 1
ATOM 1499 C CA . LEU A 1 182 ? 11.979 1.671 -9.838 1.00 94.62 182 LEU A CA 1
ATOM 1500 C C . LEU A 1 182 ? 12.835 2.935 -9.988 1.00 94.62 182 LEU A C 1
ATOM 1502 O O . LEU A 1 182 ? 13.438 3.146 -11.032 1.00 94.62 182 LEU A O 1
ATOM 1506 N N . TYR A 1 183 ? 12.938 3.740 -8.931 1.00 95.75 183 TYR A N 1
ATOM 1507 C CA . TYR A 1 183 ? 13.821 4.903 -8.893 1.00 95.75 183 TYR A CA 1
ATOM 1508 C C . TYR A 1 183 ? 15.290 4.512 -9.101 1.00 95.75 183 TYR A C 1
ATOM 1510 O O . TYR A 1 183 ? 15.971 5.108 -9.931 1.00 95.75 183 TYR A O 1
ATOM 1518 N N . TYR A 1 184 ? 15.771 3.480 -8.399 1.00 96.50 184 TYR A N 1
ATOM 1519 C CA . TYR A 1 184 ? 17.133 2.979 -8.594 1.00 96.50 184 TYR A CA 1
ATOM 1520 C C . TYR A 1 184 ? 17.358 2.476 -10.021 1.00 96.50 184 TYR A C 1
ATOM 1522 O O . TYR A 1 184 ? 18.383 2.798 -10.610 1.00 96.50 184 TYR A O 1
ATOM 1530 N N . CYS A 1 185 ? 16.396 1.748 -10.590 1.00 96.12 185 CYS A N 1
ATOM 1531 C CA . CYS A 1 185 ? 16.465 1.281 -11.972 1.00 96.12 185 CYS A CA 1
ATOM 1532 C C . CYS A 1 185 ? 16.594 2.445 -12.964 1.00 96.12 185 CYS A C 1
ATOM 1534 O O . CYS A 1 185 ? 17.478 2.415 -13.812 1.00 96.12 185 CY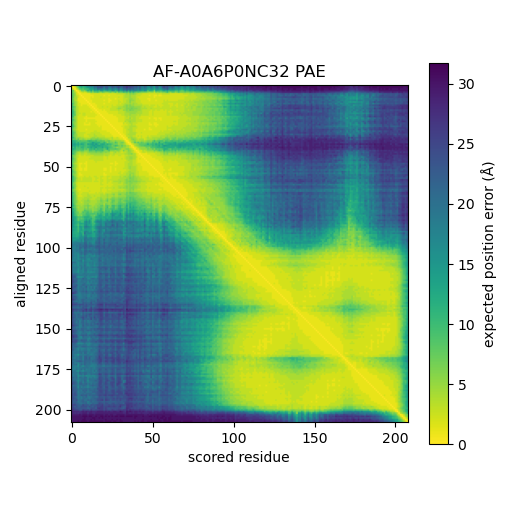S A O 1
ATOM 1536 N N . LEU A 1 186 ? 15.785 3.499 -12.822 1.00 96.56 186 LEU A N 1
ATOM 1537 C CA . LEU A 1 186 ? 15.862 4.677 -13.693 1.00 96.56 186 LEU A CA 1
ATOM 1538 C C . LEU A 1 186 ? 17.214 5.397 -13.602 1.00 96.56 186 LEU A C 1
ATOM 1540 O O . LEU A 1 186 ? 17.686 5.905 -14.612 1.00 96.56 186 LEU A O 1
ATOM 1544 N N . ASN A 1 187 ? 17.839 5.442 -12.425 1.00 96.31 187 ASN A N 1
ATOM 1545 C CA . ASN A 1 187 ? 19.169 6.042 -12.288 1.00 96.31 187 ASN A CA 1
ATOM 1546 C C . ASN A 1 187 ? 20.253 5.169 -12.923 1.00 96.31 187 ASN A C 1
ATOM 1548 O O . ASN A 1 187 ? 21.083 5.684 -13.651 1.00 96.31 187 ASN A O 1
ATOM 1552 N N . GLN A 1 188 ? 20.200 3.850 -12.723 1.00 96.75 188 GLN A N 1
ATOM 1553 C CA . GLN A 1 188 ? 21.150 2.931 -13.361 1.00 96.75 188 GLN A CA 1
ATOM 1554 C C . GLN A 1 188 ? 21.036 2.956 -14.890 1.00 96.75 188 GLN A C 1
ATOM 1556 O O . GLN A 1 188 ? 22.041 2.886 -15.585 1.00 96.75 188 GLN A O 1
ATOM 1561 N N . LEU A 1 189 ? 19.817 3.101 -15.421 1.00 95.88 189 LEU A N 1
ATOM 1562 C CA . LEU A 1 189 ? 19.606 3.314 -16.854 1.00 95.88 189 LEU A CA 1
ATOM 1563 C C . LEU A 1 189 ? 20.193 4.645 -17.330 1.00 95.88 189 LEU A C 1
ATOM 1565 O O . LEU A 1 189 ? 20.737 4.696 -18.425 1.00 95.88 189 LEU A O 1
ATOM 1569 N N . ALA A 1 190 ? 20.083 5.708 -16.528 1.0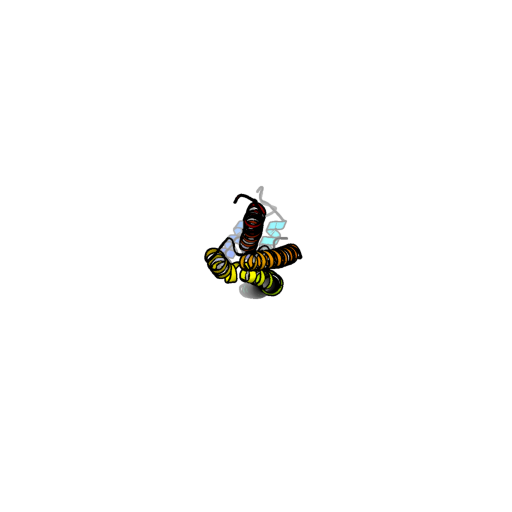0 97.19 190 ALA A N 1
ATOM 1570 C CA . ALA A 1 190 ? 20.687 6.999 -16.851 1.00 97.19 190 ALA A CA 1
ATOM 1571 C C . ALA A 1 190 ? 22.207 6.881 -16.974 1.00 97.19 190 ALA A C 1
ATOM 1573 O O . ALA A 1 190 ? 22.756 7.249 -18.010 1.00 97.19 190 ALA A O 1
ATOM 1574 N N . ASP A 1 191 ? 22.839 6.299 -15.954 1.00 96.94 191 ASP A N 1
ATOM 1575 C CA . ASP A 1 191 ? 24.285 6.095 -15.907 1.00 96.94 191 ASP A CA 1
ATOM 1576 C C . ASP A 1 191 ? 24.749 5.221 -17.090 1.00 96.94 191 ASP A C 1
ATOM 1578 O O . ASP A 1 191 ? 25.695 5.571 -17.789 1.00 96.94 191 ASP A O 1
ATOM 1582 N N . GLY A 1 192 ? 24.036 4.124 -17.376 1.00 95.69 192 GLY A N 1
ATOM 1583 C CA . GLY A 1 192 ? 24.370 3.222 -18.482 1.00 95.69 192 GLY A CA 1
ATOM 1584 C C . GLY A 1 192 ? 24.218 3.856 -19.869 1.00 95.69 192 GLY A C 1
ATOM 1585 O O . GLY A 1 192 ? 25.073 3.657 -20.727 1.00 95.69 192 GLY A O 1
ATOM 1586 N N . ILE A 1 193 ? 23.166 4.651 -20.104 1.00 95.06 193 ILE A N 1
ATOM 1587 C CA . ILE A 1 193 ? 23.004 5.383 -21.373 1.00 95.06 193 ILE A CA 1
ATOM 1588 C C . ILE A 1 193 ? 24.117 6.424 -21.533 1.00 95.06 193 ILE A C 1
ATOM 1590 O O . ILE A 1 193 ? 24.632 6.597 -22.635 1.00 95.06 193 ILE A O 1
ATOM 1594 N N . GLU A 1 194 ? 24.493 7.125 -20.461 1.00 94.62 194 GLU A N 1
ATOM 1595 C CA . GLU A 1 194 ? 25.589 8.097 -20.496 1.00 94.62 194 GLU A CA 1
ATOM 1596 C C . GLU A 1 194 ? 26.930 7.421 -20.812 1.00 94.62 194 GLU A C 1
ATOM 1598 O O . GLU A 1 194 ? 27.668 7.904 -21.668 1.00 94.62 194 GLU A O 1
ATOM 1603 N N . GLU A 1 195 ? 27.213 6.270 -20.201 1.00 94.50 195 GLU A N 1
ATOM 1604 C CA . GLU A 1 195 ? 28.418 5.485 -20.482 1.00 94.50 195 GLU A CA 1
ATOM 1605 C C . GLU A 1 195 ? 28.477 5.019 -21.946 1.00 94.50 195 GLU A C 1
ATOM 1607 O O . GLU A 1 195 ? 29.509 5.172 -22.602 1.00 94.50 195 GLU A O 1
ATOM 1612 N N . LEU A 1 196 ? 27.360 4.532 -22.498 1.00 93.44 196 LEU A N 1
ATOM 1613 C CA . LEU A 1 196 ? 27.280 4.134 -23.908 1.00 93.44 196 LEU A CA 1
ATOM 1614 C C . LEU A 1 196 ? 27.441 5.325 -24.862 1.00 93.44 196 LEU A C 1
ATOM 1616 O O . LEU A 1 196 ? 28.101 5.194 -25.887 1.00 93.44 196 LEU A O 1
ATOM 1620 N N . LYS A 1 197 ? 26.915 6.507 -24.520 1.00 92.44 197 LYS A N 1
ATOM 1621 C CA . LYS A 1 197 ? 27.143 7.732 -25.310 1.00 92.44 197 LYS A CA 1
ATOM 1622 C C . LYS A 1 197 ? 28.600 8.183 -25.269 1.00 92.44 197 LYS A C 1
ATOM 1624 O O . LYS A 1 197 ? 29.137 8.650 -26.264 1.00 92.44 197 LYS A O 1
ATOM 1629 N N . LEU A 1 198 ? 29.265 8.043 -24.124 1.00 90.12 198 LEU A N 1
ATOM 1630 C CA . LEU A 1 198 ? 30.696 8.333 -24.024 1.00 90.12 198 LEU A CA 1
ATOM 1631 C C . LEU A 1 198 ? 31.529 7.381 -24.887 1.00 90.12 198 LEU A C 1
ATOM 1633 O O . LEU A 1 198 ? 32.566 7.795 -25.403 1.00 90.12 198 LEU A O 1
ATOM 1637 N N . PHE A 1 199 ? 31.100 6.128 -25.055 1.00 86.88 199 PHE A N 1
ATOM 1638 C CA . PHE A 1 199 ? 31.764 5.190 -25.957 1.00 86.88 199 PHE A CA 1
ATOM 1639 C C . PHE A 1 199 ? 31.752 5.690 -27.409 1.00 86.88 199 PHE A C 1
ATOM 1641 O O . PHE A 1 199 ? 32.812 5.694 -28.030 1.00 86.88 199 PHE A O 1
ATOM 1648 N N . THR A 1 200 ? 30.616 6.184 -27.916 1.00 86.56 200 THR A N 1
ATOM 1649 C CA . THR A 1 200 ? 30.530 6.666 -29.309 1.00 86.56 200 THR A CA 1
ATOM 1650 C C . THR A 1 200 ? 31.372 7.927 -29.536 1.00 86.56 200 THR A C 1
ATOM 1652 O O . THR A 1 200 ? 32.068 8.041 -30.539 1.00 86.56 200 THR A O 1
ATOM 1655 N N . LEU A 1 201 ? 31.437 8.829 -28.548 1.00 81.94 201 LEU A N 1
ATOM 1656 C CA . LEU A 1 201 ? 32.231 10.066 -28.627 1.00 81.94 201 LEU A CA 1
ATOM 1657 C C . LEU A 1 201 ? 33.751 9.853 -28.612 1.00 81.94 201 LEU A C 1
ATOM 1659 O O . LEU A 1 201 ? 34.487 10.650 -29.187 1.00 81.94 201 LEU A O 1
ATOM 1663 N N . ASN A 1 202 ? 34.240 8.818 -27.924 1.00 69.56 202 ASN A N 1
ATOM 1664 C CA . ASN A 1 202 ? 35.674 8.504 -27.878 1.00 69.56 202 ASN A CA 1
ATOM 1665 C C . ASN A 1 202 ? 36.137 7.673 -29.086 1.00 69.56 202 ASN A C 1
ATOM 1667 O O . ASN A 1 202 ? 37.301 7.282 -29.147 1.00 69.56 202 ASN A O 1
ATOM 1671 N N . TYR A 1 203 ? 35.227 7.371 -30.014 1.00 61.28 203 TYR A N 1
ATOM 1672 C CA . TYR A 1 203 ? 35.499 6.570 -31.200 1.00 61.28 203 TYR A CA 1
ATOM 1673 C C . TYR A 1 203 ? 36.018 7.407 -32.384 1.00 61.28 203 TYR A C 1
ATOM 1675 O O . TYR A 1 203 ? 36.609 6.870 -33.318 1.00 61.28 203 TYR A O 1
ATOM 1683 N N . ASP A 1 204 ? 35.869 8.733 -32.309 1.00 57.22 204 ASP A N 1
ATOM 1684 C CA . ASP A 1 204 ? 36.330 9.702 -33.306 1.00 57.22 204 ASP A CA 1
ATOM 1685 C C . ASP A 1 204 ? 37.804 10.090 -33.064 1.00 57.22 204 ASP A C 1
ATOM 1687 O O . ASP A 1 204 ? 38.144 11.254 -32.854 1.00 57.22 204 ASP A O 1
ATOM 1691 N N . ASP A 1 205 ? 38.703 9.101 -33.033 1.00 50.47 205 ASP A N 1
ATOM 1692 C CA . ASP A 1 205 ? 40.146 9.356 -33.061 1.00 50.47 205 ASP A CA 1
ATOM 1693 C C . ASP A 1 205 ? 40.702 8.945 -34.425 1.00 50.47 205 ASP A C 1
ATOM 1695 O O . ASP A 1 205 ? 40.900 7.769 -34.735 1.00 50.47 205 ASP A O 1
ATOM 1699 N N . TYR A 1 206 ? 40.986 9.971 -35.231 1.00 51.06 206 TYR A N 1
ATOM 1700 C CA . TYR A 1 206 ? 41.878 9.971 -36.389 1.00 51.06 206 TYR A CA 1
ATOM 1701 C C . TYR A 1 206 ? 43.249 9.371 -36.025 1.00 51.06 206 TYR A C 1
ATOM 1703 O O . TYR A 1 206 ? 44.254 10.072 -35.877 1.00 51.06 206 TYR A O 1
ATOM 1711 N N . HIS A 1 207 ? 43.314 8.054 -35.891 1.00 48.84 207 HIS A N 1
ATOM 1712 C CA . HIS A 1 207 ? 44.539 7.295 -35.705 1.00 48.84 207 HIS A CA 1
ATOM 1713 C C . HIS A 1 207 ? 44.553 6.080 -36.627 1.00 48.84 207 HIS A C 1
ATOM 1715 O O . HIS A 1 207 ? 44.607 4.942 -36.171 1.00 48.84 207 HIS A O 1
ATOM 1721 N N . LEU A 1 208 ? 44.582 6.360 -37.935 1.00 40.34 208 LEU A N 1
ATOM 1722 C CA . LEU A 1 208 ? 45.246 5.550 -38.961 1.00 40.34 208 LEU A CA 1
ATOM 1723 C C . LEU A 1 208 ? 45.765 6.452 -40.090 1.00 40.34 208 LEU A C 1
ATOM 1725 O O . LEU A 1 208 ? 44.970 7.247 -40.636 1.00 40.34 208 LEU A O 1
#

Radius of gyration: 43.9 Å; Cα contacts (8 Å, |Δi|>4): 127; chains: 1; bounding box: 91×32×113 Å

Sequence (208 aa):
MSDSNHYQTLDVHPHATTLEIKQAYRRLAKRFHPDSNSPTADTEKIIQVNAAYEVLSNPERRRSYDQKRNYFQDSLEHHNRQQRTAHAQRHYQHHRQKGKKTDAQLGYWLQQIYQPVNHRISHILEPLEAQLDELSADPFDDELMAEFEAYLEECGDHLHQAQRLFHSQPNPATVASAAANLYYCLNQLADGIEELKLFTLNYDDYHL

Foldseek 3Di:
DDPQQLCNLLVHDLPDDLVSLVVSLVVQCQQQPPPHPHPRNDPVSNVSSVVSCVQCNDPVSSVVSVVVVVVVVVVVVVVVVVVVVVVVVVVVVVVVVVVVVLVVVVVCCCVQQVVLLVVLVCLLPVCVVVLCVQCVVPVPDPVSLVVSVVSLVSNVVSLVVNVCSLPVDDDDPVCVVVSVVSVVSSVVSVVVSVVVNVVSVVSPDPDD

Mean predicted aligned error: 12.71 Å

Nearest PDB structures (foldseek):
  5vso-assembly1_A  TM=8.420E-01  e=9.883E-04  Saccharomyces cerevisiae S288C
  2ctp-assembly1_A  TM=8.841E-01  e=1.863E-03  Homo sapiens
  3ucs-assembly1_C  TM=8.771E-01  e=3.870E-03  Escherichia coli K-12

Solvent-accessible surface area (backbone atoms only — not comparable to full-atom values): 11532 Å² total; per-residue (Å²): 129,86,84,69,47,50,38,61,61,45,72,47,60,92,83,56,49,69,65,54,53,53,50,35,47,54,55,50,45,63,45,16,31,82,89,35,101,45,98,60,41,31,70,68,57,37,53,49,38,50,55,26,46,66,38,59,69,37,72,69,49,30,51,55,49,52,52,52,52,49,54,53,50,52,53,52,51,52,51,50,51,53,52,53,51,52,51,53,50,50,53,52,51,52,54,52,52,51,49,54,52,51,54,52,51,48,54,49,45,42,63,72,33,50,49,59,31,50,53,32,51,43,68,47,57,69,53,45,62,59,53,51,55,58,28,65,74,47,74,86,37,69,65,48,47,51,53,50,50,52,51,53,51,52,37,51,54,34,49,53,52,27,51,52,51,59,70,68,53,86,76,56,80,92,44,45,69,61,52,50,53,51,52,52,50,55,49,52,50,49,53,52,52,52,54,56,51,51,52,61,66,70,63,79,63,98,78,129